Protein AF-A0A5B9D761-F1 (afdb_monomer_lite)

Secondary structure (DSSP, 8-state):
---BGGGSTTTHHHHHHHHHHHH---BHHHHTTS-HHHHHHHH---HHHHHHHHHHHHHTTSTT--HHHHHHHHHTT--SHHHHHT--HHHHHHHHHHHHHHHTS--SSPPPHHHHHHHHHHHHHHHS---SSTT-BGGGSTT--HHHHHHHHHTT--BHHHHHHHGGGSTTHHHHTT--HHHHHHHHHHHHHHTSTT--HHHHHHHHHTT--SHHHHHHS-HHHHHHHHHHHHTT-TT--S---HHHHHHHHHHHHHTT-

Foldseek 3Di:
DAAFLCQAPLCHDVNSVLCCVQQVDGDLVSLVVDDLVVSCVRRVDDSVSSLQSVLLSQLVVQPPDGSVNSVLCVVLVQRHLQSLLPDQLVSSQVSSVVCCVVVPNPPVDGDDSVSSVSSNVRSVLVNPPPQAAWQHFLCPQPQQDPQLSVQVVVVVRGTLVSCVVCVVVDPPSCVRSVGDPVSVLLSVALSQQRHQRPDDSVNSVLCVQLVVRHPVSLLPDDLVSSLVSSVVVLVVDPPPPDRDDSVNSVVSSVSCVVVVD

Sequence (261 aa):
MRTNISQFESVGYEYANKLKKTLKIKNVDDFVKYPIEFIHEKSGIEIKRLEQFSDLFDLFRVPNLSARETELLYNANINSVTELSHRQAIRIYYKLKNIDEETYFIILQLPTFAKIDEWIYFAKMLTKRIKIGLNIPIILFPMVSIRSASELKNFKIFTANDFITKEPNIPKIWRMVDMKRRDYKKLKRMINFVKIPGVDIYFAKIFQEAKIKDVIEFKELEADAILEMVKLIQDQEVSCIEKIDIEFIKEIQKKIMEEEF

Organism: NCBI:txid2594042

Radius of gyration: 21.34 Å; chains: 1; bounding box: 44×40×64 Å

Structure (mmCIF, N/CA/C/O backbone):
data_AF-A0A5B9D761-F1
#
_entry.id   AF-A0A5B9D761-F1
#
loop_
_atom_site.group_PDB
_atom_site.id
_atom_site.type_symbol
_atom_site.label_atom_id
_atom_site.label_alt_id
_atom_site.label_comp_id
_atom_site.label_asym_id
_atom_site.label_entity_id
_atom_site.label_seq_id
_atom_site.pdbx_PDB_ins_code
_atom_site.Cartn_x
_atom_site.Cartn_y
_atom_site.Cartn_z
_atom_site.occupancy
_atom_site.B_iso_or_equiv
_atom_site.auth_seq_id
_atom_site.auth_comp_id
_atom_site.auth_asym_id
_atom_site.auth_atom_id
_atom_site.pdbx_PDB_model_num
ATOM 1 N N . MET A 1 1 ? -7.028 -3.227 0.887 1.00 54.88 1 MET A N 1
ATOM 2 C CA . MET A 1 1 ? -7.159 -4.394 1.782 1.00 54.88 1 MET A CA 1
ATOM 3 C C . MET A 1 1 ? -8.605 -4.590 2.238 1.00 54.88 1 MET A C 1
ATOM 5 O O . MET A 1 1 ? -9.197 -3.704 2.836 1.00 54.88 1 MET A O 1
ATOM 9 N N . ARG A 1 2 ? -9.183 -5.788 2.044 1.00 69.06 2 ARG A N 1
ATOM 10 C CA . ARG A 1 2 ? -10.552 -6.124 2.507 1.00 69.06 2 ARG A CA 1
ATOM 11 C C . ARG A 1 2 ? -10.620 -6.516 3.995 1.00 69.06 2 ARG A C 1
ATOM 13 O O . ARG A 1 2 ? -11.401 -7.389 4.366 1.00 69.06 2 ARG A O 1
ATOM 20 N N . THR A 1 3 ? -9.794 -5.912 4.841 1.00 81.44 3 THR A N 1
ATOM 21 C CA . THR A 1 3 ? -9.769 -6.223 6.275 1.00 81.44 3 THR A CA 1
ATOM 22 C C . THR A 1 3 ? -10.826 -5.402 6.993 1.00 81.44 3 THR A C 1
ATOM 24 O O . THR A 1 3 ? -10.902 -4.189 6.804 1.00 81.44 3 THR A O 1
ATOM 27 N N . ASN A 1 4 ? -11.662 -6.063 7.793 1.00 89.25 4 ASN A N 1
ATOM 28 C CA . ASN A 1 4 ? -12.713 -5.394 8.550 1.00 89.25 4 ASN A CA 1
ATOM 29 C C . ASN A 1 4 ? -12.098 -4.547 9.673 1.00 89.25 4 ASN A C 1
ATOM 31 O O . ASN A 1 4 ? -11.271 -5.047 10.434 1.00 89.25 4 ASN A O 1
ATOM 35 N N . ILE A 1 5 ? -12.538 -3.294 9.799 1.00 91.25 5 ILE A N 1
ATOM 36 C CA . ILE A 1 5 ? -12.065 -2.373 10.843 1.00 91.25 5 ILE A CA 1
ATOM 37 C C . ILE A 1 5 ? -12.361 -2.880 12.262 1.00 91.25 5 ILE A C 1
ATOM 39 O O . ILE A 1 5 ? -11.665 -2.509 13.197 1.00 91.25 5 ILE A O 1
ATOM 43 N N . SER A 1 6 ? -13.335 -3.780 12.435 1.00 91.31 6 SER A N 1
ATOM 44 C CA . SER A 1 6 ? -13.647 -4.389 13.734 1.00 91.31 6 SER A CA 1
ATOM 45 C C . SER A 1 6 ? -12.566 -5.343 14.255 1.00 91.31 6 SER A C 1
ATOM 47 O O . SER A 1 6 ? -12.703 -5.849 15.362 1.00 91.31 6 SER A O 1
ATOM 49 N N . GLN A 1 7 ? -11.543 -5.663 13.453 1.00 90.31 7 GLN A N 1
ATOM 50 C CA . GLN A 1 7 ? -10.406 -6.477 13.896 1.00 90.31 7 GLN A CA 1
ATOM 51 C C . GLN A 1 7 ? -9.403 -5.692 14.751 1.00 90.31 7 GLN A C 1
ATOM 53 O O . GLN A 1 7 ? -8.578 -6.307 15.420 1.00 90.31 7 GLN A O 1
ATOM 58 N N . PHE A 1 8 ? -9.457 -4.360 14.713 1.00 92.19 8 PHE A N 1
ATOM 59 C CA . PHE A 1 8 ? -8.620 -3.489 15.529 1.00 92.19 8 PHE A CA 1
ATOM 60 C C . PHE A 1 8 ? -9.271 -3.324 16.902 1.00 92.19 8 PHE A C 1
ATOM 62 O O . PHE A 1 8 ? -10.430 -2.903 16.994 1.00 92.19 8 PHE A O 1
ATOM 69 N N . GLU A 1 9 ? -8.540 -3.666 17.962 1.00 89.25 9 GLU A N 1
ATOM 70 C CA . GLU A 1 9 ? -9.037 -3.612 19.341 1.00 89.25 9 GLU A CA 1
ATOM 71 C C . GLU A 1 9 ? -9.440 -2.178 19.723 1.00 89.25 9 GLU A C 1
ATOM 73 O O . GLU A 1 9 ? -10.493 -1.979 20.330 1.00 89.25 9 GLU A O 1
ATOM 78 N N . SER A 1 10 ? -8.688 -1.170 19.264 1.00 88.62 10 SER A N 1
ATOM 79 C CA . SER A 1 10 ? -8.993 0.244 19.506 1.00 88.62 10 SER A CA 1
ATOM 80 C C . SER A 1 10 ? -10.268 0.719 18.802 1.00 88.62 10 SER A C 1
ATOM 82 O O . SER A 1 10 ? -10.934 1.643 19.282 1.00 88.62 10 SER A O 1
ATOM 84 N N . VAL A 1 11 ? -10.648 0.105 17.679 1.00 92.31 11 VAL A N 1
ATOM 85 C CA . VAL A 1 11 ? -11.925 0.395 17.009 1.00 92.31 11 VAL A CA 1
ATOM 86 C C . VAL A 1 11 ? -13.058 -0.343 17.721 1.00 92.31 11 VAL A C 1
ATOM 88 O O . VAL A 1 11 ? -14.091 0.245 18.031 1.00 92.31 11 VAL A O 1
ATOM 91 N N . GLY A 1 12 ? -12.882 -1.633 17.999 1.00 89.75 12 GLY A N 1
ATOM 92 C CA . GLY A 1 12 ? -13.903 -2.446 18.648 1.00 89.75 12 GLY A CA 1
ATOM 93 C C . GLY A 1 12 ? -15.231 -2.517 17.877 1.00 89.75 12 GLY A C 1
ATOM 94 O O . GLY A 1 12 ? -15.396 -2.019 16.759 1.00 89.75 12 GLY A O 1
ATOM 95 N N . TYR A 1 13 ? -16.221 -3.176 18.479 1.00 90.50 13 TYR A N 1
ATOM 96 C CA . TYR A 1 13 ? -17.523 -3.403 17.842 1.00 90.50 13 TYR A CA 1
ATOM 97 C C . TYR A 1 13 ? -18.374 -2.128 17.745 1.00 90.50 13 TYR A C 1
ATOM 99 O O . TYR A 1 13 ? -19.078 -1.920 16.753 1.00 90.50 13 TYR A O 1
ATOM 107 N N . GLU A 1 14 ? -18.309 -1.263 18.758 1.00 91.56 14 GLU A N 1
ATOM 108 C CA . GLU A 1 14 ? -19.154 -0.071 18.856 1.00 91.56 14 GLU A CA 1
ATOM 109 C C . GLU A 1 14 ? -18.820 0.965 17.780 1.00 91.56 14 GLU A C 1
ATOM 111 O O . GLU A 1 14 ? -19.703 1.342 17.000 1.00 91.56 14 GLU A O 1
ATOM 116 N N . TYR A 1 15 ? -17.549 1.374 17.666 1.00 94.31 15 TYR A N 1
ATOM 117 C CA . TYR A 1 15 ? -17.145 2.346 16.647 1.00 94.31 15 TYR A CA 1
ATOM 118 C C . TYR A 1 15 ? -17.274 1.768 15.238 1.00 94.31 15 TYR A C 1
ATOM 120 O O . TYR A 1 15 ? -17.780 2.458 14.350 1.00 94.31 15 TYR A O 1
ATOM 128 N N . ALA A 1 16 ? -16.925 0.491 15.034 1.00 93.62 16 ALA A N 1
ATOM 129 C CA . ALA A 1 16 ? -17.106 -0.168 13.741 1.00 93.62 16 ALA A CA 1
ATOM 130 C C . ALA A 1 16 ? -18.576 -0.149 13.290 1.00 93.62 16 ALA A C 1
ATOM 132 O O . ALA A 1 16 ? -18.879 0.163 12.136 1.00 93.62 16 ALA A O 1
ATOM 133 N N . ASN A 1 17 ? -19.516 -0.423 14.199 1.00 94.19 17 ASN A N 1
ATOM 134 C CA . ASN A 1 17 ? -20.941 -0.344 13.889 1.00 94.19 17 ASN A CA 1
ATOM 135 C C . ASN A 1 17 ? -21.421 1.077 13.626 1.00 94.19 17 ASN A C 1
ATOM 137 O O . ASN A 1 17 ? -22.264 1.270 12.748 1.00 94.19 17 ASN A O 1
ATOM 141 N N . LYS A 1 18 ? -20.907 2.061 14.368 1.00 94.81 18 LYS A N 1
ATOM 142 C CA . LYS A 1 18 ? -21.247 3.470 14.160 1.00 94.81 18 LYS A CA 1
ATOM 143 C C . LYS A 1 18 ? -20.839 3.909 12.753 1.00 94.81 18 LYS A C 1
ATOM 145 O O . LYS A 1 18 ? -21.697 4.336 11.985 1.00 94.81 18 LYS A O 1
ATOM 150 N N . LEU A 1 19 ? -19.580 3.671 12.379 1.00 94.81 19 LEU A N 1
ATOM 151 C CA . LEU A 1 19 ? -19.023 3.968 11.053 1.00 94.81 19 LEU A CA 1
ATOM 152 C C . LEU A 1 19 ? -19.764 3.231 9.925 1.00 94.81 19 LEU A C 1
ATOM 154 O O . LEU A 1 19 ? -20.080 3.812 8.882 1.00 94.81 19 LEU A O 1
ATOM 158 N N . LYS A 1 20 ? -20.125 1.962 10.149 1.00 94.44 20 LYS A N 1
ATOM 159 C CA . LYS A 1 20 ? -20.912 1.167 9.199 1.00 94.44 20 LYS A CA 1
ATOM 160 C C . LYS A 1 20 ? -22.331 1.708 9.010 1.00 94.44 20 LYS A C 1
ATOM 162 O O . LYS A 1 20 ? -22.839 1.669 7.892 1.00 94.44 20 LYS A O 1
ATOM 167 N N . LYS A 1 21 ? -22.996 2.175 10.071 1.00 94.06 21 LYS A N 1
ATOM 168 C CA . LYS A 1 21 ? -24.370 2.701 9.992 1.00 94.06 21 LYS A CA 1
ATOM 169 C C . LYS A 1 21 ? -24.424 4.080 9.338 1.00 94.06 21 LYS A C 1
ATOM 171 O O . LYS A 1 21 ? -25.325 4.316 8.542 1.00 94.06 21 LYS A O 1
ATOM 176 N N . THR A 1 22 ? -23.479 4.964 9.651 1.00 92.94 22 THR A N 1
ATOM 177 C CA . THR A 1 22 ? -23.513 6.360 9.186 1.00 92.94 22 THR A CA 1
ATOM 178 C C . THR A 1 22 ? -22.947 6.527 7.780 1.00 92.94 22 THR A C 1
ATOM 180 O O . THR A 1 22 ? -23.543 7.214 6.956 1.00 92.94 22 THR A O 1
ATOM 183 N N . LEU A 1 23 ? -21.822 5.872 7.488 1.00 90.69 23 LEU A N 1
ATOM 184 C CA . LEU A 1 23 ? -21.039 6.091 6.266 1.00 90.69 23 LEU A CA 1
ATOM 185 C C . LEU A 1 23 ? -20.846 4.823 5.431 1.00 90.69 23 LEU A C 1
ATOM 187 O O . LEU A 1 23 ? -20.203 4.861 4.387 1.00 90.69 23 LEU A O 1
ATOM 191 N N . LYS A 1 24 ? -21.398 3.683 5.870 1.00 92.94 24 LYS A N 1
ATOM 192 C CA . LYS A 1 24 ? -21.199 2.362 5.241 1.00 92.94 24 LYS A CA 1
ATOM 193 C C . LYS A 1 24 ? -19.733 1.912 5.192 1.00 92.94 24 LYS A C 1
ATOM 195 O O . LYS A 1 24 ? -19.420 0.982 4.451 1.00 92.94 24 LYS A O 1
ATOM 200 N N . ILE A 1 25 ? -18.872 2.490 6.031 1.00 92.06 25 ILE A N 1
ATOM 201 C CA . ILE A 1 25 ? -17.464 2.106 6.165 1.00 92.06 25 ILE A CA 1
ATOM 202 C C . ILE A 1 25 ? -17.390 0.745 6.866 1.00 92.06 25 ILE A C 1
ATOM 204 O O . ILE A 1 25 ? -17.880 0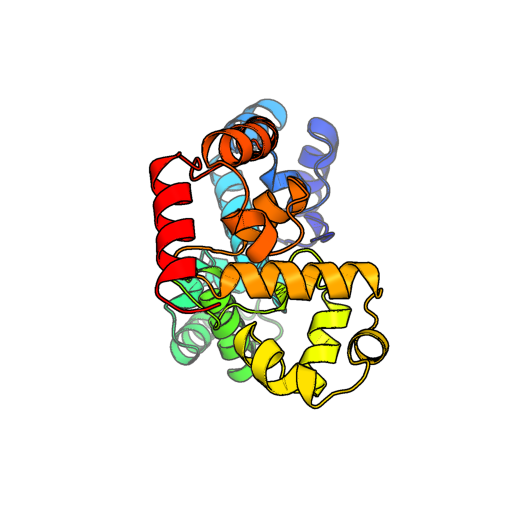.589 7.985 1.00 92.06 25 ILE A O 1
ATOM 208 N N . LYS A 1 26 ? -16.813 -0.261 6.198 1.00 92.12 26 LYS A N 1
ATOM 209 C CA . LYS A 1 26 ? -16.683 -1.631 6.740 1.00 92.12 26 LYS A CA 1
ATOM 210 C C . LYS A 1 26 ? -15.241 -2.111 6.836 1.00 92.12 26 LYS A C 1
ATOM 212 O O . LYS A 1 26 ? -14.951 -3.020 7.607 1.00 92.12 26 LYS A O 1
ATOM 217 N N . ASN A 1 27 ? -14.361 -1.572 6.007 1.00 90.94 27 ASN A N 1
ATOM 218 C CA . ASN A 1 27 ? -12.971 -1.990 5.899 1.00 90.94 27 ASN A CA 1
ATOM 219 C C . ASN A 1 27 ? -12.051 -0.768 5.859 1.00 90.94 27 ASN A C 1
ATOM 221 O O . ASN A 1 27 ? -12.518 0.365 5.749 1.00 90.94 27 ASN A O 1
ATOM 225 N N . VAL A 1 28 ? -10.752 -1.030 5.967 1.00 87.94 28 VAL A N 1
ATOM 226 C CA . VAL A 1 28 ? -9.712 0.004 5.969 1.00 87.94 28 VAL A CA 1
ATOM 227 C C . VAL A 1 28 ? -9.766 0.867 4.699 1.00 87.94 28 VAL A C 1
ATOM 229 O O . VAL A 1 28 ? -9.731 2.089 4.795 1.00 87.94 28 VAL A O 1
ATOM 232 N N . ASP A 1 29 ? -9.952 0.260 3.520 1.00 85.00 29 ASP A N 1
ATOM 233 C CA . ASP A 1 29 ? -10.024 1.002 2.248 1.00 85.00 29 ASP A CA 1
ATOM 234 C C . ASP A 1 29 ? -11.223 1.958 2.190 1.00 85.00 29 ASP A C 1
ATOM 236 O O . ASP A 1 29 ? -11.159 2.992 1.533 1.00 85.00 29 ASP A O 1
ATOM 240 N N . ASP A 1 30 ? -12.337 1.613 2.840 1.00 87.81 30 ASP A N 1
ATOM 241 C CA . ASP A 1 30 ? -13.513 2.478 2.901 1.00 87.81 30 ASP A CA 1
ATOM 242 C C . ASP A 1 30 ? -13.288 3.688 3.808 1.00 87.81 30 ASP A C 1
ATOM 244 O O . ASP A 1 30 ? -13.835 4.752 3.529 1.00 87.81 30 ASP A O 1
ATOM 248 N N . PHE A 1 31 ? -12.498 3.537 4.874 1.00 89.12 31 PHE A N 1
ATOM 249 C CA . PHE A 1 31 ? -12.217 4.624 5.811 1.00 89.12 31 PHE A CA 1
ATOM 250 C C . PHE A 1 31 ? -11.385 5.725 5.148 1.00 89.12 31 PHE A C 1
ATOM 252 O O . PHE A 1 31 ? -11.735 6.896 5.238 1.00 89.12 31 PHE A O 1
ATOM 259 N N . VAL A 1 32 ? -10.346 5.341 4.399 1.00 83.12 32 VAL A N 1
ATOM 260 C CA . VAL A 1 32 ? -9.396 6.271 3.757 1.00 83.12 32 VAL A CA 1
ATOM 261 C C . VAL A 1 32 ? -10.042 7.127 2.652 1.00 83.12 32 VAL A C 1
ATOM 263 O O . VAL A 1 32 ? -9.486 8.141 2.244 1.00 83.12 32 VAL A O 1
ATOM 266 N N . LYS A 1 33 ? -11.238 6.765 2.166 1.00 85.25 33 LYS A N 1
ATOM 267 C CA . LYS A 1 33 ? -11.961 7.531 1.130 1.00 85.25 33 LYS A CA 1
ATOM 268 C C . LYS A 1 33 ? -12.510 8.867 1.622 1.00 85.25 33 LYS A C 1
ATOM 270 O O . LYS A 1 33 ? -12.872 9.699 0.793 1.00 85.25 33 LYS A O 1
ATOM 275 N N . TYR A 1 34 ? -12.648 9.040 2.932 1.00 85.81 34 TYR A N 1
ATOM 276 C CA . TYR A 1 34 ? -13.308 10.198 3.516 1.00 85.81 34 TYR A CA 1
ATOM 277 C C . TYR A 1 34 ? -12.329 10.997 4.383 1.00 85.81 34 TYR A C 1
ATOM 279 O O . TYR A 1 34 ? -11.584 10.392 5.154 1.00 85.81 34 TYR A O 1
ATOM 287 N N . PRO A 1 35 ? -12.355 12.340 4.312 1.00 88.50 35 PRO A N 1
ATOM 288 C CA . PRO A 1 35 ? -11.639 13.187 5.263 1.00 88.50 35 PRO A CA 1
ATOM 289 C C . PRO A 1 35 ? -12.094 12.925 6.704 1.00 88.50 35 PRO A C 1
ATOM 291 O O . PRO A 1 35 ? -13.275 12.648 6.945 1.00 88.50 35 PRO A O 1
ATOM 294 N N . ILE A 1 36 ? -11.178 13.044 7.667 1.00 91.38 36 ILE A N 1
ATOM 295 C CA . ILE A 1 36 ? -11.452 12.778 9.087 1.00 91.38 36 ILE A CA 1
ATOM 296 C C . ILE A 1 36 ? -12.554 13.702 9.617 1.00 91.38 36 ILE A C 1
ATOM 298 O O . ILE A 1 36 ? -13.436 13.252 10.347 1.00 91.38 36 ILE A O 1
ATOM 302 N N . GLU A 1 37 ? -12.562 14.964 9.196 1.00 91.19 37 GLU A N 1
ATOM 303 C CA . GLU A 1 37 ? -13.550 15.973 9.584 1.00 91.19 37 GLU A CA 1
ATOM 304 C C . GLU A 1 37 ? -14.952 15.571 9.117 1.00 91.19 37 GLU A C 1
ATOM 306 O O . GLU A 1 37 ? -15.917 15.635 9.877 1.00 91.19 37 GLU A O 1
ATOM 311 N N . PHE A 1 38 ? -15.061 15.043 7.896 1.00 91.25 38 PHE A N 1
ATOM 312 C CA . PHE A 1 38 ? -16.327 14.541 7.370 1.00 91.25 38 PHE A CA 1
ATOM 313 C C . PHE A 1 38 ? -16.812 13.309 8.144 1.00 91.25 38 PHE A C 1
ATOM 315 O O . PHE A 1 38 ? -18.006 13.166 8.434 1.00 91.25 38 PHE A O 1
ATOM 322 N N . ILE A 1 39 ? -15.892 12.411 8.515 1.00 93.31 39 ILE A N 1
ATOM 323 C CA . ILE A 1 39 ? -16.226 11.257 9.352 1.00 93.31 39 ILE A CA 1
ATOM 324 C C . ILE A 1 39 ? -16.696 11.728 10.731 1.00 93.31 39 ILE A C 1
ATOM 326 O O . ILE A 1 39 ? -17.699 11.212 11.232 1.00 93.31 39 ILE A O 1
ATOM 330 N N . HIS A 1 40 ? -16.029 12.717 11.325 1.00 94.31 40 HIS A N 1
ATOM 331 C CA . HIS A 1 40 ? -16.407 13.322 12.599 1.00 94.31 40 HIS A CA 1
ATOM 332 C C . HIS A 1 40 ? -17.827 13.895 12.544 1.00 94.31 40 HIS A C 1
ATOM 334 O O . HIS A 1 40 ? -18.668 13.491 13.343 1.00 94.31 40 HIS A O 1
ATOM 340 N N . GLU A 1 41 ? -18.138 14.737 11.557 1.00 94.00 41 GLU A N 1
ATOM 341 C CA . GLU A 1 41 ? -19.463 15.352 11.404 1.00 94.00 41 GLU A CA 1
ATOM 342 C C . GLU A 1 41 ? -20.592 14.320 11.274 1.00 94.00 41 GLU A C 1
ATOM 344 O O . GLU A 1 41 ? -21.672 14.484 11.842 1.00 94.00 41 GLU A O 1
ATOM 349 N N . LYS A 1 42 ? -20.362 13.234 10.526 1.00 93.88 42 LYS A N 1
ATOM 350 C CA . LYS A 1 42 ? -21.395 12.216 10.265 1.00 93.88 42 LYS A CA 1
ATOM 351 C C . LYS A 1 42 ? -21.515 11.169 11.359 1.00 93.88 42 LYS A C 1
ATOM 353 O O . LYS A 1 42 ? -22.599 10.626 11.568 1.00 93.88 42 LYS A O 1
ATOM 358 N N . SER A 1 43 ? -20.412 10.821 12.011 1.00 93.38 43 SER A N 1
ATOM 359 C CA . SER A 1 43 ? -20.385 9.769 13.027 1.00 93.38 43 SER A CA 1
ATOM 360 C C . SER A 1 43 ? -20.436 10.306 14.452 1.00 93.38 43 SER A C 1
ATOM 362 O O . SER A 1 43 ? -20.774 9.549 15.357 1.00 93.38 43 SER A O 1
ATOM 364 N N . GLY A 1 44 ? -20.097 11.573 14.688 1.00 93.06 44 GLY A N 1
ATOM 365 C CA . GLY A 1 44 ? -19.916 12.143 16.023 1.00 93.06 44 GLY A CA 1
ATOM 366 C C . GLY A 1 44 ? -18.843 11.415 16.841 1.00 93.06 44 GLY A C 1
ATOM 367 O O . GLY A 1 44 ? -19.002 11.269 18.050 1.00 93.06 44 GLY A O 1
ATOM 368 N N . ILE A 1 45 ? -17.837 10.818 16.193 1.00 95.19 45 ILE A N 1
ATOM 369 C CA . ILE A 1 45 ? -16.659 10.232 16.855 1.00 95.19 45 ILE A CA 1
ATOM 370 C C . ILE A 1 45 ? -15.621 11.338 16.995 1.00 95.19 45 ILE A C 1
ATOM 372 O O . ILE A 1 45 ? -15.377 12.045 16.026 1.00 95.19 45 ILE A O 1
ATOM 376 N N . GLU A 1 46 ? -15.014 11.490 18.169 1.00 96.69 46 GLU A N 1
ATOM 377 C CA . GLU A 1 46 ? -13.996 12.513 18.427 1.00 96.69 46 GLU A CA 1
ATOM 378 C C . GLU A 1 46 ? -12.849 12.466 17.401 1.00 96.69 46 GLU A C 1
ATOM 380 O O . GLU A 1 46 ? -12.358 11.386 17.063 1.00 96.69 46 GLU A O 1
ATOM 385 N N . ILE A 1 47 ? -12.401 13.638 16.936 1.00 94.75 47 ILE A N 1
ATOM 386 C CA . ILE A 1 47 ? -11.346 13.774 15.916 1.00 94.75 47 ILE A CA 1
ATOM 387 C C . ILE A 1 47 ? -10.085 13.012 16.328 1.00 94.75 47 ILE A C 1
ATOM 389 O O . ILE A 1 47 ? -9.598 12.188 15.564 1.00 94.75 47 ILE A O 1
ATOM 393 N N . LYS A 1 48 ? -9.636 13.174 17.577 1.00 94.31 48 LYS A N 1
ATOM 394 C CA . LYS A 1 48 ? -8.454 12.486 18.115 1.00 94.31 48 LYS A CA 1
ATOM 395 C C . LYS A 1 48 ? -8.541 10.960 18.001 1.00 94.31 48 LYS A C 1
ATOM 397 O O . LYS A 1 48 ? -7.546 10.277 17.772 1.00 94.31 48 LYS A O 1
ATOM 402 N N . ARG A 1 49 ? -9.746 10.401 18.152 1.00 95.38 49 ARG A N 1
ATOM 403 C CA . ARG A 1 49 ? -9.975 8.959 18.011 1.00 95.38 49 ARG A CA 1
ATOM 404 C C . ARG A 1 49 ? -9.922 8.525 16.546 1.00 95.38 49 ARG A C 1
ATOM 406 O O . ARG A 1 49 ? -9.434 7.440 16.251 1.00 95.38 49 ARG A O 1
ATOM 413 N N . LEU A 1 50 ? -10.403 9.364 15.634 1.00 95.38 50 LEU A N 1
ATOM 414 C CA . LEU A 1 50 ? -10.318 9.120 14.194 1.00 95.38 50 LEU A CA 1
ATOM 415 C C . LEU A 1 50 ? -8.885 9.260 13.663 1.00 95.38 50 LEU A C 1
ATOM 417 O O . LEU A 1 50 ? -8.495 8.469 12.811 1.00 95.38 50 LEU A O 1
ATOM 421 N N . GLU A 1 51 ? -8.097 10.194 14.196 1.00 94.38 51 GLU A N 1
ATOM 422 C CA . GLU A 1 51 ? -6.656 10.309 13.925 1.00 94.38 51 GLU A CA 1
ATOM 423 C C . GLU A 1 51 ? -5.920 9.038 14.356 1.00 94.38 51 GLU A C 1
ATOM 425 O O . GLU A 1 51 ? -5.210 8.444 13.551 1.00 94.38 51 GLU A O 1
ATOM 430 N N . GLN A 1 52 ? -6.199 8.530 15.564 1.00 94.94 52 GLN A N 1
ATOM 431 C CA . GLN A 1 52 ? -5.678 7.233 16.008 1.00 94.94 52 GLN A CA 1
ATOM 432 C C . GLN A 1 52 ? -6.038 6.101 15.027 1.00 94.94 52 GLN A C 1
ATOM 434 O O . GLN A 1 52 ? -5.201 5.251 14.725 1.00 94.94 52 GLN A O 1
ATOM 439 N N . PHE A 1 53 ? -7.276 6.056 14.521 1.00 95.12 53 PHE A N 1
ATOM 440 C CA . PHE A 1 53 ? -7.665 5.048 13.528 1.00 95.12 53 PHE A CA 1
ATOM 441 C C . PHE A 1 53 ? -6.909 5.227 12.212 1.00 95.12 53 PHE A C 1
ATOM 443 O O . PHE A 1 53 ? -6.484 4.238 11.622 1.00 95.12 53 PHE A O 1
ATOM 450 N N . SER A 1 54 ? -6.709 6.469 11.773 1.00 92.75 54 SER A N 1
ATOM 451 C CA . SER A 1 54 ? -5.927 6.790 10.581 1.00 92.75 54 SER A CA 1
ATOM 452 C C . SER A 1 54 ? -4.482 6.298 10.702 1.00 92.75 54 SER A C 1
ATOM 454 O O . SER A 1 54 ? -3.993 5.645 9.784 1.00 92.75 54 SER A O 1
ATOM 456 N N . ASP A 1 55 ? -3.832 6.529 11.843 1.00 93.44 55 ASP A N 1
ATOM 457 C CA . ASP A 1 55 ? -2.465 6.070 12.125 1.00 93.44 55 ASP A CA 1
ATOM 458 C C . ASP A 1 55 ? -2.359 4.536 12.085 1.00 93.44 55 ASP A C 1
ATOM 460 O O . ASP A 1 55 ? -1.500 3.961 11.406 1.00 93.44 55 ASP A O 1
ATOM 464 N N . LEU A 1 56 ? -3.292 3.844 12.751 1.00 93.94 56 LEU A N 1
ATOM 465 C CA . LEU A 1 56 ? -3.381 2.381 12.714 1.00 93.94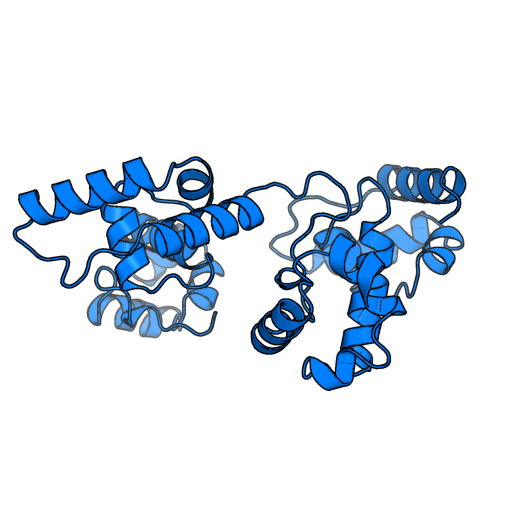 56 LEU A CA 1
ATOM 466 C C . LEU A 1 56 ? -3.586 1.868 11.283 1.00 93.94 56 LEU A C 1
ATOM 468 O O . LEU A 1 56 ? -2.959 0.899 10.857 1.00 93.94 56 LEU A O 1
ATOM 472 N N . PHE A 1 57 ? -4.463 2.507 10.519 1.00 91.75 57 PHE A N 1
ATOM 473 C CA . PHE A 1 57 ? -4.760 2.101 9.151 1.00 91.75 57 PHE A CA 1
ATOM 474 C C . PHE A 1 57 ? -3.618 2.398 8.179 1.00 91.75 57 PHE A C 1
ATOM 476 O O . PHE A 1 57 ? -3.430 1.618 7.242 1.00 91.75 57 PHE A O 1
ATOM 483 N N . ASP A 1 58 ? -2.824 3.447 8.411 1.00 88.62 58 ASP A N 1
ATOM 484 C CA . ASP A 1 58 ? -1.596 3.693 7.655 1.00 88.62 58 ASP A CA 1
ATOM 485 C C . ASP A 1 58 ? -0.586 2.567 7.899 1.00 88.62 58 ASP A C 1
ATOM 487 O O . ASP A 1 58 ? -0.153 1.914 6.949 1.00 88.62 58 ASP A O 1
ATOM 491 N N . LEU A 1 59 ? -0.283 2.246 9.160 1.00 92.06 59 LEU A N 1
ATOM 492 C CA . LEU A 1 59 ? 0.610 1.134 9.515 1.00 92.06 59 LEU A CA 1
ATOM 493 C C . LEU A 1 59 ? 0.157 -0.204 8.927 1.00 92.06 59 LEU A C 1
ATOM 495 O O . LEU A 1 59 ? 0.981 -0.975 8.432 1.00 92.06 59 LEU A O 1
ATOM 499 N N . PHE A 1 60 ? -1.152 -0.466 8.928 1.00 92.00 60 PHE A N 1
ATOM 500 C CA . PHE A 1 60 ? -1.720 -1.715 8.425 1.00 92.00 60 PHE A CA 1
ATOM 501 C C . PHE A 1 60 ? -1.472 -1.939 6.922 1.00 92.00 60 PHE A C 1
ATOM 503 O O . PHE A 1 60 ? -1.614 -3.058 6.433 1.00 92.00 60 PHE A O 1
ATOM 510 N N . ARG A 1 61 ? -1.045 -0.912 6.173 1.00 87.62 61 ARG A N 1
ATOM 511 C CA . ARG A 1 61 ? -0.618 -1.046 4.768 1.00 87.62 61 ARG A CA 1
ATOM 512 C C . ARG A 1 61 ? 0.625 -1.920 4.608 1.00 87.62 61 ARG A C 1
ATOM 514 O O . ARG A 1 61 ? 0.859 -2.440 3.516 1.00 87.62 61 ARG A O 1
ATOM 521 N N . VAL A 1 62 ? 1.433 -2.060 5.658 1.00 89.56 62 VAL A N 1
ATOM 522 C CA . VAL A 1 62 ? 2.631 -2.900 5.650 1.00 89.56 62 VAL A CA 1
ATOM 523 C C . VAL A 1 62 ? 2.214 -4.374 5.520 1.00 89.56 62 VAL A C 1
ATOM 525 O O . VAL A 1 62 ? 1.465 -4.882 6.354 1.00 89.56 62 VAL A O 1
ATOM 528 N N . PRO A 1 63 ? 2.676 -5.100 4.485 1.00 83.81 63 PRO A N 1
ATOM 529 C CA . PRO A 1 63 ? 2.403 -6.523 4.336 1.00 83.81 63 PRO A CA 1
ATOM 530 C C . PRO A 1 63 ? 2.823 -7.329 5.569 1.00 83.81 63 PRO A C 1
ATOM 532 O O . PRO A 1 63 ? 3.837 -7.039 6.201 1.00 83.81 63 PRO A O 1
ATOM 535 N N . ASN A 1 64 ? 2.062 -8.383 5.868 1.00 86.69 64 ASN A N 1
ATOM 536 C CA . ASN A 1 64 ? 2.307 -9.301 6.986 1.00 86.69 64 ASN A CA 1
ATOM 537 C C . ASN A 1 64 ? 2.261 -8.651 8.387 1.00 86.69 64 ASN A C 1
ATOM 539 O O . ASN A 1 64 ? 2.700 -9.276 9.357 1.00 86.69 64 ASN A O 1
ATOM 543 N N . LEU A 1 65 ? 1.688 -7.447 8.513 1.00 90.69 65 LEU A N 1
ATOM 544 C CA . LEU A 1 65 ? 1.183 -6.932 9.786 1.00 90.69 65 LEU A CA 1
ATOM 545 C C . LEU A 1 65 ? -0.235 -7.456 10.035 1.00 90.69 65 LEU A C 1
ATOM 547 O O . LEU A 1 65 ? -1.120 -7.342 9.187 1.00 90.69 65 LEU A O 1
ATOM 551 N N . SER A 1 66 ? -0.474 -7.994 11.226 1.00 90.88 66 SER A N 1
ATOM 552 C CA . SER A 1 66 ? -1.833 -8.194 11.737 1.00 90.88 66 SER A CA 1
ATOM 553 C C . SER A 1 66 ? -2.375 -6.920 12.398 1.00 90.88 66 SER A C 1
ATOM 555 O O . SER A 1 66 ? -1.616 -6.026 12.780 1.00 90.88 66 SER A O 1
ATOM 557 N N . ALA A 1 67 ? -3.698 -6.841 12.585 1.00 90.75 67 ALA A N 1
ATOM 558 C CA . ALA A 1 67 ? -4.324 -5.725 13.303 1.00 90.75 67 ALA A CA 1
ATOM 559 C C . ALA A 1 67 ? -3.750 -5.575 14.724 1.00 90.75 67 ALA A C 1
ATOM 561 O O . ALA A 1 67 ? -3.412 -4.473 15.141 1.00 90.75 67 ALA A O 1
ATOM 562 N N . ARG A 1 68 ? -3.522 -6.695 15.426 1.00 89.56 68 ARG A N 1
ATOM 563 C CA . ARG A 1 68 ? -2.900 -6.694 16.758 1.00 89.56 68 ARG A CA 1
ATOM 564 C C . ARG A 1 68 ? -1.473 -6.153 16.732 1.00 89.56 68 ARG A C 1
ATOM 566 O O . ARG A 1 68 ? -1.110 -5.346 17.572 1.00 89.56 68 ARG A O 1
ATOM 573 N N . GLU A 1 69 ? -0.662 -6.561 15.762 1.00 91.75 69 GLU A N 1
ATOM 574 C CA . GLU A 1 69 ? 0.719 -6.067 15.640 1.00 91.75 69 GLU A CA 1
ATOM 575 C C . GLU A 1 69 ? 0.777 -4.583 15.285 1.00 91.75 69 GLU A C 1
ATOM 577 O O . GLU A 1 69 ? 1.683 -3.879 15.719 1.00 91.75 69 GLU A O 1
ATOM 582 N N . THR A 1 70 ? -0.226 -4.099 14.557 1.00 93.25 70 THR A N 1
ATOM 583 C CA . THR A 1 70 ? -0.391 -2.674 14.266 1.00 93.25 70 THR A CA 1
ATOM 584 C C . THR A 1 70 ? -0.653 -1.877 15.543 1.00 93.25 70 THR A C 1
ATOM 586 O O . THR A 1 70 ? 0.015 -0.877 15.787 1.00 93.25 70 THR A O 1
ATOM 589 N N . GLU A 1 71 ? -1.556 -2.360 16.400 1.00 91.81 71 GLU A N 1
ATOM 590 C CA . GLU A 1 71 ? -1.840 -1.758 17.713 1.00 91.81 71 GLU A CA 1
ATOM 591 C C . GLU A 1 71 ? -0.606 -1.794 18.630 1.00 91.81 71 GLU A C 1
ATOM 593 O O . GLU A 1 71 ? -0.306 -0.817 19.314 1.00 91.81 71 GLU A O 1
ATOM 598 N N . LEU A 1 72 ? 0.169 -2.886 18.604 1.00 91.62 72 LEU A N 1
ATOM 599 C CA . LEU A 1 72 ? 1.430 -2.978 19.348 1.00 91.62 72 LEU A CA 1
ATOM 600 C C . LEU A 1 72 ? 2.444 -1.922 18.896 1.00 91.62 72 LEU A C 1
ATOM 602 O O . LEU A 1 72 ? 3.080 -1.287 19.735 1.00 91.62 72 LEU A O 1
ATOM 606 N N . LEU A 1 73 ? 2.598 -1.721 17.585 1.00 93.31 73 LEU A N 1
ATOM 607 C CA . LEU A 1 73 ? 3.495 -0.699 17.041 1.00 93.31 73 LEU A CA 1
ATOM 608 C C . LEU A 1 73 ? 3.020 0.715 17.385 1.00 93.31 73 LEU A C 1
ATOM 610 O O . LEU A 1 73 ? 3.837 1.533 17.806 1.00 93.31 73 LEU A O 1
ATOM 614 N N . TYR A 1 74 ? 1.714 0.972 17.303 1.00 92.88 74 TYR A N 1
ATOM 615 C CA . TYR A 1 74 ? 1.122 2.243 17.715 1.00 92.88 74 TYR A CA 1
ATOM 616 C C . TYR A 1 74 ? 1.381 2.532 19.203 1.00 92.88 74 TYR A C 1
ATOM 618 O O . TYR A 1 74 ? 1.878 3.599 19.556 1.00 92.88 74 TYR A O 1
ATOM 626 N N . ASN A 1 75 ? 1.172 1.551 20.086 1.00 90.19 75 ASN A N 1
ATOM 627 C CA . ASN A 1 75 ? 1.503 1.679 21.513 1.00 90.19 75 ASN A CA 1
ATOM 628 C C . ASN A 1 75 ? 3.017 1.847 21.742 1.00 90.19 75 ASN A C 1
ATOM 630 O O . ASN A 1 75 ? 3.457 2.568 22.639 1.00 90.19 75 ASN A O 1
ATOM 634 N N . ALA A 1 76 ? 3.842 1.274 20.863 1.00 90.19 76 ALA A N 1
ATOM 635 C CA . ALA A 1 76 ? 5.273 1.546 20.791 1.00 90.19 76 ALA A CA 1
ATOM 636 C C . ALA A 1 76 ? 5.615 2.925 20.200 1.00 90.19 76 ALA A C 1
ATOM 638 O O . ALA A 1 76 ? 6.790 3.185 19.938 1.00 90.19 76 ALA A O 1
ATOM 639 N N . ASN A 1 77 ? 4.654 3.846 20.070 1.00 90.50 77 ASN A N 1
ATOM 640 C CA . ASN A 1 77 ? 4.800 5.165 19.448 1.00 90.50 77 ASN A CA 1
ATOM 641 C C . ASN A 1 77 ? 5.500 5.072 18.085 1.00 90.50 77 ASN A C 1
ATOM 643 O O . ASN A 1 77 ? 6.519 5.722 17.847 1.00 90.50 77 ASN A O 1
ATOM 647 N N . ILE A 1 78 ? 5.039 4.140 17.259 1.00 93.94 78 ILE A N 1
ATOM 648 C CA . ILE A 1 78 ? 5.402 4.020 15.855 1.00 93.94 78 ILE A CA 1
ATOM 649 C C . ILE A 1 78 ? 4.079 4.120 15.117 1.00 93.94 78 ILE A C 1
ATOM 651 O O . ILE A 1 78 ? 3.386 3.117 14.985 1.00 93.94 78 ILE A O 1
ATOM 655 N N . ASN A 1 79 ? 3.721 5.329 14.692 1.00 93.00 79 ASN A N 1
ATOM 656 C CA . ASN A 1 79 ? 2.338 5.663 14.329 1.00 93.00 79 ASN A CA 1
ATOM 657 C C . ASN A 1 79 ? 2.115 5.756 12.816 1.00 93.00 79 ASN A C 1
ATOM 659 O O . ASN A 1 79 ? 1.003 5.977 12.359 1.00 93.00 79 ASN A O 1
ATOM 663 N N . SER A 1 80 ? 3.170 5.597 12.019 1.00 90.12 80 SER A N 1
ATOM 664 C CA . SER A 1 80 ? 3.079 5.643 10.560 1.00 90.12 80 SER A CA 1
ATOM 665 C C . SER A 1 80 ? 4.042 4.667 9.910 1.00 90.12 80 SER A C 1
ATOM 667 O O . SER A 1 80 ? 5.071 4.284 10.486 1.00 90.12 80 SER A O 1
ATOM 669 N N . VAL A 1 81 ? 3.757 4.319 8.656 1.00 89.75 81 VAL A N 1
ATOM 670 C CA . VAL A 1 81 ? 4.687 3.526 7.842 1.00 89.75 81 VAL A CA 1
ATOM 671 C C . VAL A 1 81 ? 6.036 4.245 7.740 1.00 89.75 81 VAL A C 1
ATOM 673 O O . VAL A 1 81 ? 7.094 3.622 7.864 1.00 89.75 81 VAL A O 1
ATOM 676 N N . THR A 1 82 ? 6.014 5.574 7.581 1.00 85.50 82 THR A N 1
ATOM 677 C CA . THR A 1 82 ? 7.215 6.421 7.505 1.00 85.50 82 THR A CA 1
ATOM 678 C C . THR A 1 82 ? 8.068 6.274 8.744 1.00 85.50 82 THR A C 1
ATOM 680 O O . THR A 1 82 ? 9.269 6.025 8.637 1.00 85.50 82 THR A O 1
ATOM 683 N N . GLU A 1 83 ? 7.469 6.356 9.920 1.00 90.00 83 GLU A N 1
ATOM 684 C CA . GLU A 1 83 ? 8.205 6.217 11.163 1.00 90.00 83 GLU A CA 1
ATOM 685 C C . GLU A 1 83 ? 8.811 4.819 11.310 1.00 90.00 83 GLU A C 1
ATOM 687 O O . GLU A 1 83 ? 10.012 4.701 11.566 1.00 90.00 83 GLU A O 1
ATOM 692 N N . LEU A 1 84 ? 8.025 3.769 11.045 1.00 92.69 84 LEU A N 1
ATOM 693 C CA . LEU A 1 84 ? 8.480 2.377 11.081 1.00 92.69 84 LEU A CA 1
ATOM 694 C C . LEU A 1 84 ? 9.688 2.145 10.160 1.00 92.69 84 LEU A C 1
ATOM 696 O O . LEU A 1 84 ? 10.644 1.469 10.543 1.00 92.69 84 LEU A O 1
ATOM 700 N N . SER A 1 85 ? 9.696 2.765 8.979 1.00 88.88 85 SER A N 1
ATOM 701 C CA . SER A 1 85 ? 10.778 2.611 8.003 1.00 88.88 85 SER A CA 1
ATOM 702 C C . SER A 1 85 ? 12.143 3.138 8.469 1.00 88.88 85 SER A C 1
ATOM 704 O O . SER A 1 85 ? 13.176 2.688 7.970 1.00 88.88 85 SER A O 1
ATOM 706 N N . HIS A 1 86 ? 12.178 4.047 9.447 1.00 83.19 86 HIS A N 1
ATOM 707 C CA . HIS A 1 86 ? 13.415 4.615 9.996 1.00 83.19 86 HIS A CA 1
ATOM 708 C C . HIS A 1 86 ? 13.899 3.898 11.267 1.00 83.19 86 HIS A C 1
ATOM 710 O O . HIS A 1 86 ? 14.959 4.230 11.803 1.00 83.19 86 HIS A O 1
ATOM 716 N N . ARG A 1 87 ? 13.138 2.925 11.783 1.00 87.00 87 ARG A N 1
ATOM 717 C CA . ARG A 1 87 ? 13.481 2.211 13.018 1.00 87.00 87 ARG A CA 1
ATOM 718 C C . ARG A 1 87 ? 14.476 1.068 12.769 1.00 87.00 87 ARG A C 1
ATOM 720 O O . ARG A 1 87 ? 14.743 0.653 11.643 1.00 87.00 87 ARG A O 1
ATOM 727 N N . GLN A 1 88 ? 15.036 0.567 13.869 1.00 81.19 88 GLN A N 1
ATOM 728 C CA . GLN A 1 88 ? 15.889 -0.623 13.921 1.00 81.19 88 GLN A CA 1
ATOM 729 C C . GLN A 1 88 ? 15.138 -1.716 14.681 1.00 81.19 88 GLN A C 1
ATOM 731 O O . GLN A 1 88 ? 14.605 -1.427 15.756 1.00 81.19 88 GLN A O 1
ATOM 736 N N . ALA A 1 89 ? 15.132 -2.954 14.175 1.00 82.38 89 ALA A N 1
ATOM 737 C CA . ALA A 1 89 ? 14.349 -4.039 14.769 1.00 82.38 89 ALA A CA 1
ATOM 738 C C . ALA A 1 89 ? 14.675 -4.267 16.247 1.00 82.38 89 ALA A C 1
ATOM 740 O O . ALA A 1 89 ? 13.768 -4.437 17.058 1.00 82.38 89 ALA A O 1
ATOM 741 N N . ILE A 1 90 ? 15.956 -4.152 16.616 1.00 79.06 90 ILE A N 1
ATOM 742 C CA . ILE A 1 90 ? 16.386 -4.303 18.007 1.00 79.06 90 ILE A CA 1
ATOM 743 C C . ILE A 1 90 ? 15.736 -3.290 18.950 1.00 79.06 90 ILE A C 1
ATOM 745 O O . ILE A 1 90 ? 15.300 -3.648 20.040 1.00 79.06 90 ILE A O 1
ATOM 749 N N . ARG A 1 91 ? 15.583 -2.036 18.509 1.00 86.50 91 ARG A N 1
ATOM 750 C CA . ARG A 1 91 ? 14.953 -0.981 19.313 1.00 86.50 91 ARG A CA 1
ATOM 751 C C . ARG A 1 91 ? 13.455 -1.212 19.468 1.00 86.50 91 ARG A C 1
ATOM 753 O O . ARG A 1 91 ? 12.924 -0.974 20.546 1.00 86.50 91 ARG A O 1
ATOM 760 N N . ILE A 1 92 ? 12.789 -1.678 18.411 1.00 89.38 92 ILE A N 1
ATOM 761 C CA . ILE A 1 92 ? 11.360 -2.015 18.463 1.00 89.38 92 ILE A CA 1
ATOM 762 C C . ILE A 1 92 ? 11.140 -3.179 19.426 1.00 89.38 92 ILE A C 1
ATOM 764 O O . ILE A 1 92 ? 10.275 -3.086 20.286 1.00 89.38 92 ILE A O 1
ATOM 768 N N . TYR A 1 93 ? 11.950 -4.234 19.329 1.00 88.62 93 TYR A N 1
ATOM 769 C CA . TYR A 1 93 ? 11.835 -5.402 20.198 1.00 88.62 93 TYR A CA 1
ATOM 770 C C . TYR A 1 93 ? 11.942 -5.029 21.681 1.00 88.62 93 TYR A C 1
ATOM 772 O O . TYR A 1 93 ? 11.057 -5.369 22.462 1.00 88.62 93 TYR A O 1
ATOM 780 N N . TYR A 1 94 ? 12.979 -4.276 22.065 1.00 87.75 94 TYR A N 1
ATOM 781 C CA . TYR A 1 94 ? 13.124 -3.827 23.453 1.00 87.75 94 TYR A CA 1
ATOM 782 C C . TYR A 1 94 ? 11.991 -2.899 23.886 1.00 87.75 94 TYR A C 1
ATOM 784 O O . TYR A 1 94 ? 11.523 -3.005 25.013 1.00 87.75 94 TYR A O 1
ATOM 792 N N . LYS A 1 95 ? 11.496 -2.033 22.995 1.00 89.69 95 LYS A N 1
ATOM 793 C CA . LYS A 1 95 ? 10.360 -1.165 23.314 1.00 89.69 95 LYS A CA 1
ATOM 794 C C . LYS A 1 95 ? 9.075 -1.962 23.549 1.00 89.69 95 LYS A C 1
ATOM 796 O O . LYS A 1 95 ? 8.370 -1.687 24.510 1.00 89.69 95 LYS A O 1
ATOM 801 N N . LEU A 1 96 ? 8.799 -2.966 22.717 1.00 89.44 96 LEU A N 1
ATOM 802 C CA . LEU A 1 96 ? 7.665 -3.873 22.906 1.00 89.44 96 LEU A CA 1
ATOM 803 C C . LEU A 1 96 ? 7.799 -4.675 24.200 1.00 89.44 96 LEU A C 1
ATOM 805 O O . LEU A 1 96 ? 6.815 -4.834 24.910 1.00 89.44 96 LEU A O 1
ATOM 809 N N . LYS A 1 97 ? 9.013 -5.127 24.535 1.00 88.06 97 LYS A N 1
ATOM 810 C CA . LYS A 1 97 ? 9.278 -5.823 25.795 1.00 88.06 97 LYS A CA 1
ATOM 811 C C . LYS A 1 97 ? 9.009 -4.930 27.010 1.00 88.06 97 LYS A C 1
ATOM 813 O O . LYS A 1 97 ? 8.342 -5.371 27.934 1.00 88.06 97 LYS A O 1
ATOM 818 N N . ASN A 1 98 ? 9.468 -3.679 26.988 1.00 87.31 98 ASN A N 1
ATOM 819 C CA . ASN A 1 98 ? 9.205 -2.732 28.074 1.00 87.31 98 ASN A CA 1
ATOM 820 C C . ASN A 1 98 ? 7.702 -2.468 28.236 1.00 87.31 98 ASN A C 1
ATOM 822 O O . ASN A 1 98 ? 7.204 -2.457 29.351 1.00 87.31 98 ASN A O 1
ATOM 826 N N . ILE A 1 99 ? 6.967 -2.312 27.129 1.00 85.69 99 ILE A N 1
ATOM 827 C CA . ILE A 1 99 ? 5.506 -2.145 27.170 1.00 85.69 99 ILE A CA 1
ATOM 828 C C . ILE A 1 99 ? 4.833 -3.382 27.759 1.00 85.69 99 ILE A C 1
ATOM 830 O O . ILE A 1 99 ? 3.900 -3.247 28.542 1.00 85.69 99 ILE A O 1
ATOM 834 N N . ASP A 1 100 ? 5.290 -4.582 27.408 1.00 86.44 100 ASP A N 1
ATOM 835 C CA . ASP A 1 100 ? 4.761 -5.823 27.976 1.00 86.44 100 ASP A CA 1
ATOM 836 C C . ASP A 1 100 ? 4.989 -5.906 29.494 1.00 86.44 100 ASP A C 1
ATOM 838 O O . ASP A 1 100 ? 4.087 -6.286 30.241 1.00 86.44 100 ASP A O 1
ATOM 842 N N . GLU A 1 101 ? 6.168 -5.475 29.954 1.00 84.81 101 GLU A N 1
ATOM 843 C CA . GLU A 1 101 ? 6.521 -5.381 31.375 1.00 84.81 101 GLU A CA 1
ATOM 844 C C . GLU A 1 101 ? 5.684 -4.313 32.109 1.00 84.81 101 GLU A C 1
ATOM 846 O O . GLU A 1 101 ? 5.216 -4.559 33.219 1.00 84.81 101 GLU A O 1
ATOM 851 N N . GLU A 1 102 ? 5.441 -3.154 31.487 1.00 83.12 102 GLU A N 1
ATOM 852 C CA . GLU A 1 102 ? 4.664 -2.040 32.058 1.00 83.12 102 GLU A CA 1
ATOM 853 C C . GLU A 1 102 ? 3.149 -2.297 32.067 1.00 83.12 102 GLU A C 1
ATOM 855 O O . GLU A 1 102 ? 2.445 -1.859 32.976 1.00 83.12 102 GLU A O 1
ATOM 860 N N . THR A 1 103 ? 2.630 -2.994 31.054 1.00 77.31 103 THR A N 1
ATOM 861 C CA . THR A 1 103 ? 1.187 -3.240 30.884 1.00 77.31 103 THR A CA 1
ATOM 862 C C . THR A 1 103 ? 0.726 -4.587 31.439 1.00 77.31 103 THR A C 1
ATOM 864 O O . THR A 1 103 ? -0.455 -4.911 31.332 1.00 77.31 103 THR A O 1
ATOM 867 N N . TYR A 1 104 ? 1.626 -5.338 32.083 1.00 72.31 104 TYR A N 1
ATOM 868 C CA . TYR A 1 104 ? 1.378 -6.657 32.670 1.00 72.31 104 TYR A CA 1
ATOM 869 C C . TYR A 1 104 ? 0.937 -7.724 31.647 1.00 72.31 104 TYR A C 1
ATOM 871 O O . TYR A 1 104 ? -0.146 -8.297 31.757 1.00 72.31 104 TYR A O 1
ATOM 879 N N . PHE A 1 105 ? 1.809 -8.054 30.691 1.00 61.34 105 PHE A N 1
ATOM 880 C CA . PHE A 1 105 ? 1.678 -9.224 29.803 1.00 61.34 105 PHE A CA 1
ATOM 881 C C . PHE A 1 105 ? 0.474 -9.216 28.845 1.00 61.34 105 PHE A C 1
ATOM 883 O O . PHE A 1 105 ? -0.075 -10.265 28.494 1.00 61.34 105 PHE A O 1
ATOM 890 N N . ILE A 1 106 ? 0.051 -8.040 28.370 1.00 66.50 106 ILE A N 1
ATOM 891 C CA . ILE A 1 106 ? -0.980 -7.945 27.319 1.00 66.50 106 ILE A CA 1
ATOM 892 C C . ILE A 1 106 ? -0.457 -8.542 25.996 1.00 66.50 106 ILE A C 1
ATOM 894 O O . ILE A 1 106 ? -1.240 -8.984 25.140 1.00 66.50 106 ILE A O 1
ATOM 898 N N . ILE A 1 107 ? 0.864 -8.619 25.805 1.00 72.56 107 ILE A N 1
ATOM 899 C CA . ILE A 1 107 ? 1.458 -9.209 24.610 1.00 72.56 107 ILE A CA 1
ATOM 900 C C . ILE A 1 107 ? 1.565 -10.730 24.780 1.00 72.56 107 ILE A C 1
ATOM 902 O O . ILE A 1 107 ? 2.574 -11.270 25.211 1.00 72.56 107 ILE A O 1
ATOM 906 N N . LEU A 1 108 ? 0.528 -11.446 24.332 1.00 71.88 108 LEU A N 1
ATOM 907 C CA . LEU A 1 108 ? 0.498 -12.919 24.314 1.00 71.88 108 LEU A CA 1
ATOM 908 C C . LEU A 1 108 ? 1.710 -13.553 23.606 1.00 71.88 108 LEU A C 1
ATOM 910 O O . LEU A 1 108 ? 2.122 -14.657 23.956 1.00 71.88 108 LEU A O 1
ATOM 914 N N . GLN A 1 109 ? 2.258 -12.882 22.588 1.00 79.62 109 GLN A N 1
ATOM 915 C CA . GLN A 1 109 ? 3.437 -13.342 21.861 1.00 79.62 109 GLN A CA 1
ATOM 916 C C . GLN A 1 109 ? 4.203 -12.159 21.261 1.00 79.62 109 GLN A C 1
ATOM 918 O O . GLN A 1 109 ? 3.678 -11.437 20.410 1.00 79.62 109 GLN A O 1
ATOM 923 N N . LEU A 1 110 ? 5.463 -11.984 21.671 1.00 84.50 110 LEU A N 1
ATOM 924 C CA . LEU A 1 110 ? 6.350 -10.991 21.068 1.00 84.50 110 LEU A CA 1
ATOM 925 C C . LEU A 1 110 ? 6.731 -11.398 19.633 1.00 84.50 110 LEU A C 1
ATOM 927 O O . LEU A 1 110 ? 7.026 -12.572 19.373 1.00 84.50 110 LEU A O 1
ATOM 931 N N . PRO A 1 111 ? 6.771 -10.446 18.687 1.00 88.50 111 PRO A N 1
ATOM 932 C CA . PRO A 1 111 ? 7.244 -10.721 17.341 1.00 88.50 111 PRO A CA 1
ATOM 933 C C . PRO A 1 111 ? 8.746 -11.033 17.346 1.00 88.50 111 PRO A C 1
ATOM 935 O O . PRO A 1 111 ? 9.541 -10.398 18.038 1.00 88.50 111 PRO A O 1
ATOM 938 N N . THR A 1 112 ? 9.149 -12.009 16.532 1.00 88.56 112 THR A N 1
ATOM 939 C CA . THR A 1 112 ? 10.572 -12.327 16.323 1.00 88.56 112 THR A CA 1
ATOM 940 C C . THR A 1 112 ? 11.304 -11.177 15.624 1.00 88.56 112 THR A C 1
ATOM 942 O O . THR A 1 112 ? 10.694 -10.452 14.835 1.00 88.56 112 THR A O 1
ATOM 945 N N . PHE A 1 113 ? 12.624 -11.064 15.815 1.00 85.56 113 PHE A N 1
ATOM 946 C CA . PHE A 1 113 ? 13.448 -10.080 15.096 1.00 85.56 113 PHE A CA 1
ATOM 947 C C . PHE A 1 113 ? 13.264 -10.150 13.578 1.00 85.56 113 PHE A C 1
ATOM 949 O O . PHE A 1 113 ? 13.049 -9.118 12.957 1.00 85.56 113 PHE A O 1
ATOM 956 N N . ALA A 1 114 ? 13.243 -11.357 13.000 1.00 82.25 114 ALA A N 1
ATOM 957 C CA . ALA A 1 114 ? 13.042 -11.549 11.563 1.00 82.25 114 ALA A CA 1
ATOM 958 C C . ALA A 1 114 ? 11.710 -10.958 11.071 1.00 82.25 114 ALA A C 1
ATOM 960 O O . ALA A 1 114 ? 11.655 -10.360 10.000 1.00 82.25 114 ALA A O 1
ATOM 961 N N . LYS A 1 115 ? 10.648 -11.086 11.875 1.00 90.06 115 LYS A N 1
ATOM 962 C CA . LYS A 1 115 ? 9.335 -10.515 11.562 1.00 90.06 115 LYS A CA 1
ATOM 963 C C 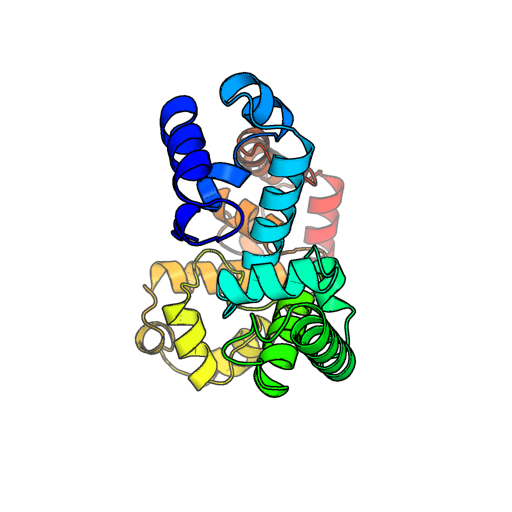. LYS A 1 115 ? 9.353 -8.985 11.638 1.00 90.06 115 LYS A C 1
ATOM 965 O O . LYS A 1 115 ? 8.835 -8.323 10.747 1.00 90.06 115 LYS A O 1
ATOM 970 N N . ILE A 1 116 ? 9.998 -8.421 12.660 1.00 90.94 116 ILE A N 1
ATOM 971 C CA . ILE A 1 116 ? 10.155 -6.965 12.790 1.00 90.94 116 ILE A CA 1
ATOM 972 C C . ILE A 1 116 ? 11.004 -6.402 11.637 1.00 90.94 116 ILE A C 1
ATOM 974 O O . ILE A 1 116 ? 10.661 -5.368 11.065 1.00 90.94 116 ILE A O 1
ATOM 978 N N . ASP A 1 117 ? 12.091 -7.081 11.268 1.00 83.19 117 ASP A N 1
ATOM 979 C CA . ASP A 1 117 ? 12.930 -6.703 10.127 1.00 83.19 117 ASP A CA 1
ATOM 980 C C . ASP A 1 117 ? 12.148 -6.748 8.810 1.00 83.19 117 ASP A C 1
ATOM 982 O O . ASP A 1 117 ? 12.296 -5.851 7.980 1.00 83.19 117 ASP A O 1
ATOM 986 N N . GLU A 1 118 ? 11.272 -7.741 8.629 1.00 88.56 118 GLU A N 1
ATOM 987 C CA . GLU A 1 118 ? 10.365 -7.820 7.481 1.00 88.56 118 GLU A CA 1
ATOM 988 C C . GLU A 1 118 ? 9.408 -6.615 7.432 1.00 88.56 118 GLU A C 1
ATOM 990 O O . GLU A 1 118 ? 9.256 -5.991 6.378 1.00 88.56 118 GLU A O 1
ATOM 995 N N . TRP A 1 119 ? 8.825 -6.218 8.567 1.00 93.94 119 TRP A N 1
ATOM 996 C CA . TRP A 1 119 ? 7.974 -5.026 8.643 1.00 93.94 119 TRP A CA 1
ATOM 997 C C . TRP A 1 119 ? 8.730 -3.752 8.277 1.00 93.94 119 TRP A C 1
ATOM 999 O O . TRP A 1 119 ? 8.247 -2.960 7.471 1.00 93.94 119 TRP A O 1
ATOM 1009 N N . ILE A 1 120 ? 9.936 -3.564 8.824 1.00 87.25 120 ILE A N 1
ATOM 1010 C CA . ILE A 1 120 ? 10.791 -2.410 8.514 1.00 87.25 120 ILE A CA 1
ATOM 1011 C C . ILE A 1 120 ? 11.175 -2.419 7.031 1.00 87.25 120 ILE A C 1
ATOM 1013 O O . ILE A 1 120 ? 11.163 -1.368 6.387 1.00 87.25 120 ILE A O 1
ATOM 1017 N N . TYR A 1 121 ? 11.511 -3.584 6.472 1.00 84.62 121 TYR A N 1
ATOM 1018 C CA . TYR A 1 121 ? 11.832 -3.735 5.056 1.00 84.62 121 TYR A CA 1
ATOM 1019 C C . TYR A 1 121 ? 10.670 -3.265 4.179 1.00 84.62 121 TYR A C 1
ATOM 1021 O O . TYR A 1 121 ? 10.864 -2.417 3.305 1.00 84.62 121 TYR A O 1
ATOM 1029 N N . PHE A 1 122 ? 9.457 -3.749 4.438 1.00 84.81 122 PHE A N 1
ATOM 1030 C CA . PHE A 1 122 ? 8.292 -3.335 3.669 1.00 84.81 122 PHE A CA 1
ATOM 1031 C C . PHE A 1 122 ? 7.899 -1.880 3.914 1.00 84.81 122 PHE A C 1
ATOM 1033 O O . PHE A 1 122 ? 7.557 -1.182 2.963 1.00 84.81 122 PHE A O 1
ATOM 1040 N N . ALA A 1 123 ? 8.009 -1.390 5.147 1.00 86.88 123 ALA A N 1
ATOM 1041 C CA . ALA A 1 123 ? 7.779 0.012 5.453 1.00 86.88 123 ALA A CA 1
ATOM 1042 C C . ALA A 1 123 ? 8.723 0.907 4.640 1.00 86.88 123 ALA A C 1
ATOM 1044 O O . ALA A 1 123 ? 8.267 1.837 3.986 1.00 86.88 123 ALA A O 1
ATOM 1045 N N . LYS A 1 124 ? 10.019 0.568 4.562 1.00 81.12 124 LYS A N 1
ATOM 1046 C CA . LYS A 1 124 ? 10.990 1.257 3.689 1.00 81.12 124 LYS A CA 1
ATOM 1047 C C . LYS A 1 124 ? 10.601 1.203 2.219 1.00 81.12 124 LYS A C 1
ATOM 1049 O O . LYS A 1 124 ? 10.838 2.163 1.494 1.00 81.12 124 LYS A O 1
ATOM 1054 N N . MET A 1 125 ? 10.042 0.089 1.762 1.00 78.12 125 MET A N 1
ATOM 1055 C CA . MET A 1 125 ? 9.565 -0.038 0.385 1.00 78.12 125 MET A CA 1
ATOM 1056 C C . MET A 1 125 ? 8.339 0.837 0.098 1.00 78.12 125 MET A C 1
ATOM 1058 O O . MET A 1 125 ? 8.179 1.284 -1.032 1.00 78.12 125 MET A O 1
ATOM 1062 N N . LEU A 1 126 ? 7.508 1.104 1.108 1.00 73.56 126 LEU A N 1
ATOM 1063 C CA . LEU A 1 126 ? 6.323 1.957 1.010 1.00 73.56 126 LEU A CA 1
ATOM 1064 C C . LEU A 1 126 ? 6.628 3.455 1.198 1.00 73.56 126 LEU A C 1
ATOM 1066 O O . LEU A 1 126 ? 5.886 4.285 0.681 1.00 73.56 126 LEU A O 1
ATOM 1070 N N . THR A 1 127 ? 7.681 3.808 1.946 1.00 70.12 127 THR A N 1
ATOM 1071 C CA . THR A 1 127 ? 7.971 5.198 2.373 1.00 70.12 127 THR A CA 1
ATOM 1072 C C . THR A 1 127 ? 9.088 5.854 1.614 1.00 70.12 127 THR A C 1
ATOM 1074 O O . THR A 1 127 ? 9.182 7.084 1.580 1.00 70.12 127 THR A O 1
ATOM 1077 N N . LYS A 1 128 ? 9.931 5.054 0.959 1.00 55.00 128 LYS A N 1
ATOM 1078 C CA . LYS A 1 128 ? 10.650 5.568 -0.186 1.00 55.00 128 LYS A CA 1
ATOM 1079 C C . LYS A 1 128 ? 9.578 6.170 -1.086 1.00 55.00 128 LYS A C 1
ATOM 1081 O O . LYS A 1 128 ? 8.840 5.441 -1.743 1.00 55.00 128 LYS A O 1
ATOM 1086 N N . ARG A 1 129 ? 9.560 7.510 -1.187 1.00 41.09 129 ARG A N 1
ATOM 1087 C CA . ARG A 1 129 ? 9.335 8.119 -2.498 1.00 41.09 129 ARG A CA 1
ATOM 1088 C C . ARG A 1 129 ? 10.139 7.229 -3.420 1.00 41.09 129 ARG A C 1
ATOM 1090 O O . ARG A 1 129 ? 11.342 7.067 -3.184 1.00 41.09 129 ARG A O 1
ATOM 1097 N N . ILE A 1 130 ? 9.482 6.568 -4.356 1.00 42.62 130 ILE A N 1
ATOM 1098 C CA . ILE A 1 130 ? 10.170 5.890 -5.436 1.00 42.62 130 ILE A CA 1
ATOM 1099 C C . ILE A 1 130 ? 10.862 7.021 -6.196 1.00 42.62 130 ILE A C 1
ATOM 1101 O O . ILE A 1 130 ? 10.358 7.590 -7.152 1.00 42.62 130 ILE A O 1
ATOM 1105 N N . LYS A 1 131 ? 12.005 7.449 -5.668 1.00 38.94 131 LYS A N 1
ATOM 1106 C CA . LYS A 1 131 ? 12.952 8.298 -6.341 1.00 38.94 131 LYS A CA 1
ATOM 1107 C C . LYS A 1 131 ? 13.715 7.329 -7.216 1.00 38.94 131 LYS A C 1
ATOM 1109 O O . LYS A 1 131 ? 14.715 6.761 -6.797 1.00 38.94 131 LYS A O 1
ATOM 1114 N N . ILE A 1 132 ? 13.141 7.173 -8.405 1.00 46.44 132 ILE A N 1
ATOM 1115 C CA . ILE A 1 132 ? 13.816 6.877 -9.660 1.00 46.44 132 ILE A CA 1
ATOM 1116 C C . ILE A 1 132 ? 14.331 5.433 -9.777 1.00 46.44 132 ILE A C 1
ATOM 1118 O O . ILE A 1 132 ? 15.204 4.974 -9.043 1.00 46.44 132 ILE A O 1
ATOM 1122 N N . GLY A 1 133 ? 13.809 4.737 -10.788 1.00 60.69 133 GLY A N 1
ATOM 1123 C CA . GLY A 1 133 ? 14.440 3.564 -11.382 1.00 60.69 133 GLY A CA 1
ATOM 1124 C C . GLY A 1 133 ? 13.904 2.209 -10.926 1.00 60.69 133 GLY A C 1
ATOM 1125 O O . GLY A 1 133 ? 12.866 2.067 -10.288 1.00 60.69 133 GLY A O 1
ATOM 1126 N N . LEU A 1 134 ? 14.640 1.163 -11.289 1.00 66.38 134 LEU A N 1
ATOM 1127 C CA . LEU A 1 134 ? 14.135 -0.209 -11.347 1.00 66.38 134 LEU A CA 1
ATOM 1128 C C . LEU A 1 134 ? 14.013 -0.934 -9.992 1.00 66.38 134 LEU A C 1
ATOM 1130 O O . LEU A 1 134 ? 13.489 -2.042 -9.936 1.00 66.38 134 LEU A O 1
ATOM 1134 N N . ASN A 1 135 ? 14.415 -0.330 -8.871 1.00 77.56 135 ASN A N 1
ATOM 1135 C CA . ASN A 1 135 ? 14.342 -0.962 -7.539 1.00 77.56 135 ASN A CA 1
ATOM 1136 C C . ASN A 1 135 ? 12.937 -0.961 -6.907 1.00 77.56 135 ASN A C 1
ATOM 1138 O O . ASN A 1 135 ? 12.777 -1.202 -5.711 1.00 77.56 135 ASN A O 1
ATOM 1142 N N . ILE A 1 136 ? 11.912 -0.691 -7.706 1.00 81.50 136 ILE A N 1
ATOM 1143 C CA . ILE A 1 136 ? 10.517 -0.639 -7.284 1.00 81.50 136 ILE A CA 1
ATOM 1144 C C . ILE A 1 136 ? 9.997 -2.040 -6.976 1.00 81.50 136 ILE A C 1
ATOM 1146 O O . ILE A 1 136 ? 10.095 -2.900 -7.852 1.00 81.50 136 ILE A O 1
ATOM 1150 N N . PRO A 1 137 ? 9.386 -2.283 -5.803 1.00 86.06 137 PRO A N 1
ATOM 1151 C CA . PRO A 1 137 ? 8.765 -3.562 -5.496 1.00 86.06 137 PRO A CA 1
ATOM 1152 C C . PRO A 1 137 ? 7.686 -3.940 -6.510 1.00 86.06 137 PRO A C 1
ATOM 1154 O O . PRO A 1 137 ? 6.769 -3.166 -6.785 1.00 86.06 137 PRO A O 1
ATOM 1157 N N . ILE A 1 138 ? 7.737 -5.173 -7.012 1.00 88.81 138 ILE A N 1
ATOM 1158 C CA . ILE A 1 138 ? 6.809 -5.632 -8.046 1.00 88.81 138 ILE A CA 1
ATOM 1159 C C . ILE A 1 138 ? 5.360 -5.712 -7.551 1.00 88.81 138 ILE A C 1
ATOM 1161 O O . ILE A 1 138 ? 4.426 -5.601 -8.335 1.00 88.81 138 ILE A O 1
ATOM 1165 N N . ILE A 1 139 ? 5.165 -5.855 -6.240 1.00 87.62 139 ILE A N 1
ATOM 1166 C CA . ILE A 1 139 ? 3.844 -5.896 -5.604 1.00 87.62 139 ILE A CA 1
ATOM 1167 C C . ILE A 1 139 ? 3.099 -4.554 -5.669 1.00 87.62 139 ILE A C 1
ATOM 1169 O O . ILE A 1 139 ? 1.882 -4.532 -5.533 1.00 87.62 139 ILE A O 1
ATOM 1173 N N . LEU A 1 140 ? 3.802 -3.437 -5.893 1.00 85.06 140 LEU A N 1
ATOM 1174 C CA . LEU A 1 140 ? 3.175 -2.115 -6.009 1.00 85.06 140 LEU A CA 1
ATOM 1175 C C . LEU A 1 140 ? 2.508 -1.891 -7.370 1.00 85.06 140 LEU A C 1
ATOM 1177 O O . LEU A 1 140 ? 1.754 -0.938 -7.547 1.00 85.06 140 LEU A O 1
ATOM 1181 N N . PHE A 1 141 ? 2.776 -2.760 -8.343 1.00 89.31 141 PHE A N 1
ATOM 1182 C CA . PHE A 1 141 ? 2.169 -2.665 -9.658 1.00 89.31 141 PHE A CA 1
ATOM 1183 C C . PHE A 1 141 ? 0.701 -3.136 -9.603 1.00 89.31 141 PHE A C 1
ATOM 1185 O O . PHE A 1 141 ? 0.450 -4.257 -9.158 1.00 89.31 141 PHE A O 1
ATOM 1192 N N . PRO A 1 142 ? -0.276 -2.360 -10.117 1.00 87.81 142 PRO A N 1
ATOM 1193 C CA . PRO A 1 142 ? -1.712 -2.620 -9.915 1.00 87.81 142 PRO A CA 1
ATOM 1194 C C . PRO A 1 142 ? -2.213 -4.006 -10.358 1.00 87.81 142 PRO A C 1
ATOM 1196 O O . PRO A 1 142 ? -3.188 -4.528 -9.823 1.00 87.81 142 PRO A O 1
ATOM 1199 N N . MET A 1 143 ? -1.563 -4.609 -11.355 1.00 90.00 143 MET A N 1
ATOM 1200 C CA . MET A 1 143 ? -1.889 -5.937 -11.892 1.00 90.00 143 MET A CA 1
ATOM 1201 C C . MET A 1 143 ? -1.284 -7.102 -11.100 1.00 90.00 143 MET A C 1
ATOM 1203 O O . MET A 1 143 ? -1.600 -8.259 -11.386 1.00 90.00 143 MET A O 1
ATOM 1207 N N . VAL A 1 144 ? -0.397 -6.837 -10.144 1.00 89.81 144 VAL A N 1
ATOM 1208 C CA . VAL A 1 144 ? 0.276 -7.880 -9.372 1.00 89.81 144 VAL A CA 1
ATOM 1209 C C . VAL A 1 144 ? -0.536 -8.158 -8.115 1.00 89.81 144 VAL A C 1
ATOM 1211 O O . VAL A 1 144 ? -0.536 -7.392 -7.157 1.00 89.81 144 VAL A O 1
ATOM 1214 N N . SER A 1 145 ? -1.248 -9.284 -8.117 1.00 89.88 145 SER A N 1
ATOM 1215 C CA . SER A 1 145 ? -1.948 -9.750 -6.921 1.00 89.88 145 SER A CA 1
ATOM 1216 C C . SER A 1 145 ? -0.955 -10.209 -5.847 1.00 89.88 145 SER A C 1
ATOM 1218 O O . SER A 1 145 ? 0.160 -10.620 -6.165 1.00 89.88 145 SER A O 1
ATOM 1220 N N . ILE A 1 146 ? -1.378 -10.227 -4.579 1.00 83.50 146 ILE A N 1
ATOM 1221 C CA . ILE A 1 146 ? -0.570 -10.768 -3.467 1.00 83.50 146 ILE A CA 1
ATOM 1222 C C . ILE A 1 146 ? -0.125 -12.204 -3.767 1.00 83.50 146 ILE A C 1
ATOM 1224 O O . ILE A 1 146 ? 1.027 -12.560 -3.533 1.00 83.50 146 ILE A O 1
ATOM 1228 N N . ARG A 1 147 ? -1.021 -13.016 -4.344 1.00 86.94 147 ARG A N 1
ATOM 1229 C CA . ARG A 1 147 ? -0.709 -14.387 -4.751 1.00 86.94 147 ARG A CA 1
ATOM 1230 C C . ARG A 1 147 ? 0.399 -14.405 -5.801 1.00 86.94 147 ARG A C 1
ATOM 1232 O O . ARG A 1 147 ? 1.401 -15.082 -5.613 1.00 86.94 147 ARG A O 1
ATOM 1239 N N . SER A 1 148 ? 0.265 -13.600 -6.852 1.00 89.25 148 SER A N 1
ATOM 1240 C CA . SER A 1 148 ? 1.278 -13.486 -7.905 1.00 89.25 148 SER A CA 1
ATOM 1241 C C . SER A 1 148 ? 2.617 -12.970 -7.375 1.00 89.25 148 SER A C 1
ATOM 1243 O O . SER A 1 148 ? 3.660 -13.469 -7.781 1.00 89.25 148 SER A O 1
ATOM 1245 N N . ALA A 1 149 ? 2.609 -12.011 -6.445 1.00 88.81 149 ALA A N 1
ATOM 1246 C CA . ALA A 1 149 ? 3.817 -11.526 -5.782 1.00 88.81 149 ALA A CA 1
ATOM 1247 C C . ALA A 1 149 ? 4.490 -12.624 -4.939 1.00 88.81 149 ALA A C 1
ATOM 1249 O O . ALA A 1 149 ? 5.712 -12.767 -4.977 1.00 88.81 149 ALA A O 1
ATOM 1250 N N . SER A 1 150 ? 3.702 -13.433 -4.224 1.00 87.19 150 SER A N 1
ATOM 1251 C CA . SER A 1 150 ? 4.208 -14.586 -3.472 1.00 87.19 150 SER A CA 1
ATOM 1252 C C . SER A 1 150 ? 4.841 -15.632 -4.388 1.00 87.19 150 SER A C 1
ATOM 1254 O O . SER A 1 150 ? 5.892 -16.172 -4.062 1.00 87.19 150 SER A O 1
ATOM 1256 N N . GLU A 1 151 ? 4.249 -15.897 -5.552 1.00 91.81 151 GLU A N 1
ATOM 1257 C CA . GLU A 1 151 ? 4.846 -16.816 -6.527 1.00 91.81 151 GLU A CA 1
ATOM 1258 C C . GLU A 1 151 ? 6.121 -16.235 -7.156 1.00 91.81 151 GLU A C 1
ATOM 1260 O O . GLU A 1 151 ? 7.119 -16.936 -7.302 1.00 91.81 151 GLU A O 1
ATOM 1265 N N . LEU A 1 152 ? 6.147 -14.935 -7.471 1.00 91.12 152 LEU A N 1
ATOM 1266 C CA . LEU A 1 152 ? 7.344 -14.248 -7.978 1.00 91.12 152 LEU A CA 1
ATOM 1267 C C . LEU A 1 152 ? 8.523 -14.317 -6.991 1.00 91.12 152 LEU A C 1
ATOM 1269 O O . LEU A 1 152 ? 9.675 -14.437 -7.418 1.00 91.12 152 LEU A O 1
ATOM 1273 N N . LYS A 1 153 ? 8.251 -14.333 -5.680 1.00 89.12 153 LYS A N 1
ATOM 1274 C CA . LYS A 1 153 ? 9.269 -14.532 -4.635 1.00 89.12 153 LYS A CA 1
ATOM 1275 C C . LYS A 1 153 ? 9.995 -15.875 -4.768 1.00 89.12 153 LYS A C 1
ATOM 1277 O O . LYS A 1 153 ? 11.203 -15.912 -4.532 1.00 89.12 153 LYS A O 1
ATOM 1282 N N . ASN A 1 154 ? 9.324 -16.939 -5.220 1.00 90.50 154 ASN A N 1
ATOM 1283 C CA . ASN A 1 154 ? 9.961 -18.243 -5.466 1.00 90.50 154 ASN A CA 1
ATOM 1284 C C . ASN A 1 154 ? 11.037 -18.159 -6.565 1.00 90.50 154 ASN A C 1
ATOM 1286 O O . ASN A 1 154 ? 12.038 -18.870 -6.520 1.00 90.50 154 ASN A O 1
ATOM 1290 N N . PHE A 1 155 ? 10.887 -17.217 -7.499 1.00 90.94 155 PHE A N 1
ATOM 1291 C CA . PHE A 1 155 ? 11.869 -16.904 -8.544 1.00 90.94 155 PHE A CA 1
ATOM 1292 C C . PHE A 1 155 ? 12.858 -15.805 -8.133 1.00 90.94 155 PHE A C 1
ATOM 1294 O O . PHE A 1 155 ? 13.623 -15.307 -8.959 1.00 90.94 155 PHE A O 1
ATOM 1301 N N . LYS A 1 156 ? 12.849 -15.405 -6.855 1.00 90.81 156 LYS A N 1
ATOM 1302 C CA . LYS A 1 156 ? 13.616 -14.274 -6.321 1.00 90.81 156 LYS A CA 1
ATOM 1303 C C . LYS A 1 156 ? 13.329 -12.967 -7.070 1.00 90.81 156 LYS A C 1
ATOM 1305 O O . LYS A 1 156 ? 14.243 -12.167 -7.258 1.00 90.81 156 LYS A O 1
ATOM 1310 N N . ILE A 1 157 ? 12.099 -12.757 -7.539 1.00 91.75 157 ILE A N 1
ATOM 1311 C CA . ILE A 1 157 ? 11.687 -11.518 -8.204 1.00 91.75 157 ILE A CA 1
ATOM 1312 C C . ILE A 1 157 ? 10.939 -10.650 -7.198 1.00 91.75 157 ILE A C 1
ATOM 1314 O O . ILE A 1 157 ? 9.778 -10.909 -6.888 1.00 91.75 157 ILE A O 1
ATOM 1318 N N . PHE A 1 158 ? 11.617 -9.621 -6.692 1.00 84.50 158 PHE A N 1
ATOM 1319 C CA . PHE A 1 158 ? 11.056 -8.699 -5.704 1.00 84.50 158 PHE A CA 1
ATOM 1320 C C . PHE A 1 158 ? 10.809 -7.319 -6.294 1.00 84.50 158 PHE A C 1
ATOM 1322 O O . PHE A 1 158 ? 9.856 -6.653 -5.898 1.00 84.50 158 PHE A O 1
ATOM 1329 N N . THR A 1 159 ? 11.642 -6.906 -7.249 1.00 89.88 159 THR A N 1
ATOM 1330 C CA . THR A 1 159 ? 11.629 -5.567 -7.843 1.00 89.88 159 THR A CA 1
ATOM 1331 C C . THR A 1 159 ? 11.396 -5.581 -9.357 1.00 89.88 159 THR A C 1
ATOM 1333 O O . THR A 1 159 ? 11.492 -6.625 -10.006 1.00 89.88 159 THR A O 1
ATOM 1336 N N . ALA A 1 160 ? 11.118 -4.416 -9.947 1.00 89.19 160 ALA A N 1
ATOM 1337 C CA . ALA A 1 160 ? 11.060 -4.242 -11.397 1.00 89.19 160 ALA A CA 1
ATOM 1338 C C . ALA A 1 160 ? 12.400 -4.610 -12.068 1.00 89.19 160 ALA A C 1
ATOM 1340 O O . ALA A 1 160 ? 12.398 -5.221 -13.134 1.00 89.19 160 ALA A O 1
ATOM 1341 N N . ASN A 1 161 ? 13.534 -4.334 -11.416 1.00 87.12 161 ASN A N 1
ATOM 1342 C CA . ASN A 1 161 ? 14.868 -4.708 -11.880 1.00 87.12 161 ASN A CA 1
ATOM 1343 C C . ASN A 1 161 ? 15.050 -6.226 -11.897 1.00 87.12 161 ASN A C 1
ATOM 1345 O O . ASN A 1 161 ? 15.493 -6.799 -12.892 1.00 87.12 161 ASN A O 1
ATOM 1349 N N . ASP A 1 162 ? 14.661 -6.896 -10.807 1.00 89.31 162 ASP A N 1
ATOM 1350 C CA . ASP A 1 162 ? 14.687 -8.358 -10.752 1.00 89.31 162 ASP A CA 1
ATOM 1351 C C . ASP A 1 162 ? 13.841 -8.963 -11.867 1.00 89.31 162 ASP A C 1
ATOM 1353 O O . ASP A 1 162 ? 14.230 -9.950 -12.485 1.00 89.31 162 ASP A O 1
ATOM 1357 N N . PHE A 1 163 ? 12.679 -8.368 -12.130 1.00 92.62 163 PHE A N 1
ATOM 1358 C CA . PHE A 1 163 ? 11.793 -8.835 -13.178 1.00 92.62 163 PHE A CA 1
ATOM 1359 C C . PHE A 1 163 ? 12.437 -8.679 -14.556 1.00 92.62 163 PHE A C 1
ATOM 1361 O O . PHE A 1 163 ? 12.478 -9.648 -15.301 1.00 92.62 163 PHE A O 1
ATOM 1368 N N . ILE A 1 164 ? 12.998 -7.512 -14.883 1.00 88.81 164 ILE A N 1
ATOM 1369 C CA . ILE A 1 164 ? 13.674 -7.280 -16.172 1.00 88.81 164 ILE A CA 1
ATOM 1370 C C . ILE A 1 164 ? 14.845 -8.245 -16.373 1.00 88.81 164 ILE A C 1
ATOM 1372 O O . ILE A 1 164 ? 15.022 -8.777 -17.464 1.00 88.81 164 ILE A O 1
ATOM 1376 N N . THR A 1 165 ? 15.635 -8.477 -15.327 1.00 88.31 165 THR A N 1
ATOM 1377 C CA . THR A 1 165 ? 16.841 -9.314 -15.406 1.00 88.31 165 THR A CA 1
ATOM 1378 C C . THR A 1 165 ? 16.525 -10.809 -15.472 1.00 88.31 165 THR A C 1
ATOM 1380 O O . THR A 1 165 ? 17.230 -11.558 -16.147 1.00 88.31 165 THR A O 1
ATOM 1383 N N . LYS A 1 166 ? 15.468 -11.270 -14.790 1.00 91.81 166 LYS A N 1
ATOM 1384 C CA . LYS A 1 166 ? 15.161 -12.705 -14.646 1.00 91.81 166 LYS A CA 1
ATOM 1385 C C . LYS A 1 166 ? 14.067 -13.195 -15.589 1.00 91.81 166 LYS A C 1
ATOM 1387 O O . LYS A 1 166 ? 14.116 -14.353 -15.993 1.00 91.81 166 LYS A O 1
ATOM 1392 N N . GLU A 1 167 ? 13.108 -12.350 -15.972 1.00 91.62 167 GLU A N 1
ATOM 1393 C CA . GLU A 1 167 ? 11.994 -12.734 -16.855 1.00 91.62 167 GLU A CA 1
ATOM 1394 C C . GLU A 1 167 ? 12.430 -13.361 -18.186 1.00 91.62 167 GLU A C 1
ATOM 1396 O O . GLU A 1 167 ? 11.844 -14.388 -18.541 1.00 91.62 167 GLU A O 1
ATOM 1401 N N . PRO A 1 168 ? 13.456 -12.851 -18.900 1.00 91.75 168 PRO A N 1
ATOM 1402 C CA . PRO A 1 168 ? 13.893 -13.447 -20.166 1.00 91.75 168 PRO A CA 1
ATOM 1403 C C . PRO A 1 168 ? 14.344 -14.906 -20.026 1.00 91.75 168 PRO A C 1
ATOM 1405 O O . PRO A 1 168 ? 14.193 -15.695 -20.956 1.00 91.75 168 PRO A O 1
ATOM 1408 N N . ASN A 1 169 ? 14.842 -15.277 -18.844 1.00 93.00 169 ASN A N 1
ATOM 1409 C CA . ASN A 1 169 ? 15.344 -16.614 -18.536 1.00 93.00 169 ASN A CA 1
ATOM 1410 C C . ASN A 1 169 ? 14.255 -17.565 -18.011 1.00 93.00 169 ASN A C 1
ATOM 1412 O O . ASN A 1 169 ? 14.536 -18.738 -17.773 1.00 93.00 169 ASN A O 1
ATOM 1416 N N . ILE A 1 170 ? 13.017 -17.088 -17.817 1.00 91.38 170 ILE A N 1
ATOM 1417 C CA . ILE A 1 170 ? 11.907 -17.876 -17.262 1.00 91.38 170 ILE A CA 1
ATOM 1418 C C . ILE A 1 170 ? 10.739 -17.881 -18.263 1.00 91.38 170 ILE A C 1
ATOM 1420 O O . ILE A 1 170 ? 9.821 -17.051 -18.193 1.00 91.38 170 ILE A O 1
ATOM 1424 N N . PRO A 1 171 ? 10.727 -18.834 -19.214 1.00 88.62 171 PRO A N 1
ATOM 1425 C CA . PRO A 1 171 ? 9.695 -18.898 -20.236 1.00 88.62 171 PRO A CA 1
ATOM 1426 C C . PRO A 1 171 ? 8.300 -19.041 -19.624 1.00 88.62 171 PRO A C 1
ATOM 1428 O O . PRO A 1 171 ? 8.035 -19.936 -18.826 1.00 88.62 171 PRO A O 1
ATOM 1431 N N . LYS A 1 172 ? 7.363 -18.195 -20.065 1.00 89.56 172 LYS A N 1
ATOM 1432 C CA . LYS A 1 172 ? 5.948 -18.241 -19.648 1.00 89.56 172 LYS A CA 1
ATOM 1433 C C . LYS A 1 172 ? 5.743 -18.092 -18.128 1.00 89.56 172 LYS A C 1
ATOM 1435 O O . 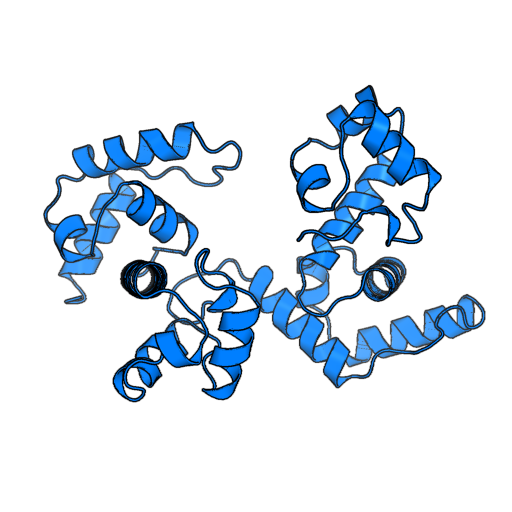LYS A 1 172 ? 4.742 -18.598 -17.620 1.00 89.56 172 LYS A O 1
ATOM 1440 N N . ILE A 1 173 ? 6.605 -17.335 -17.438 1.00 92.69 173 ILE A N 1
ATOM 1441 C CA . ILE A 1 173 ? 6.503 -17.063 -15.990 1.00 92.69 173 ILE A CA 1
ATOM 1442 C C . ILE A 1 173 ? 5.089 -16.663 -15.537 1.00 92.69 173 ILE A C 1
ATOM 1444 O O . ILE A 1 173 ? 4.633 -17.109 -14.492 1.00 92.69 173 ILE A O 1
ATOM 1448 N N . TRP A 1 174 ? 4.333 -15.925 -16.360 1.00 92.69 174 TRP A N 1
ATOM 1449 C CA . TRP A 1 174 ? 2.939 -15.545 -16.085 1.00 92.69 174 TRP A CA 1
ATOM 1450 C C . TRP A 1 174 ? 2.009 -16.721 -15.751 1.00 92.69 174 TRP A C 1
ATOM 1452 O O . TRP A 1 174 ? 1.097 -16.557 -14.949 1.00 92.69 174 TRP A O 1
ATOM 1462 N N . ARG A 1 175 ? 2.240 -17.911 -16.327 1.00 92.38 175 ARG A N 1
ATOM 1463 C CA . ARG A 1 175 ? 1.477 -19.128 -15.990 1.00 92.38 175 ARG A CA 1
ATOM 1464 C C . ARG A 1 175 ? 1.837 -19.671 -14.612 1.00 92.38 175 ARG A C 1
ATOM 1466 O O . ARG A 1 175 ? 0.981 -20.242 -13.954 1.00 92.38 175 ARG A O 1
ATOM 1473 N N . MET A 1 176 ? 3.095 -19.512 -14.217 1.00 92.31 176 MET A N 1
ATOM 1474 C CA . MET A 1 176 ? 3.633 -20.016 -12.954 1.00 92.31 176 MET A CA 1
ATOM 1475 C C . MET A 1 176 ? 3.221 -19.120 -11.784 1.00 92.31 176 MET A C 1
ATOM 1477 O O . MET A 1 176 ? 3.024 -19.611 -10.685 1.00 92.31 176 MET A O 1
ATOM 1481 N N . VAL A 1 177 ? 3.029 -17.820 -12.034 1.00 91.31 177 VAL A N 1
ATOM 1482 C CA . VAL A 1 177 ? 2.671 -16.826 -11.007 1.00 91.31 177 VAL A CA 1
ATOM 1483 C C . VAL A 1 177 ? 1.173 -16.494 -10.961 1.00 91.31 177 VAL A C 1
ATOM 1485 O O . VAL A 1 177 ? 0.779 -15.426 -10.488 1.00 91.31 177 VAL A O 1
ATOM 1488 N N . ASP A 1 178 ? 0.335 -17.390 -11.491 1.00 89.31 178 ASP A N 1
ATOM 1489 C CA . ASP A 1 178 ? -1.131 -17.258 -11.544 1.00 89.31 178 ASP A CA 1
ATOM 1490 C C . ASP A 1 178 ? -1.603 -15.892 -12.087 1.00 89.31 178 ASP A C 1
ATOM 1492 O O . ASP A 1 178 ? -2.496 -15.237 -11.550 1.00 89.31 178 ASP A O 1
ATOM 1496 N N . MET A 1 179 ? -0.951 -15.406 -13.148 1.00 93.44 179 MET A N 1
ATOM 1497 C CA . MET A 1 179 ? -1.223 -14.096 -13.734 1.00 93.44 179 MET A CA 1
ATOM 1498 C C . MET A 1 179 ? -1.795 -14.243 -15.140 1.00 93.44 179 MET A C 1
ATOM 1500 O O . MET A 1 179 ? -1.235 -14.915 -16.007 1.00 93.44 179 MET A O 1
ATOM 1504 N N . LYS A 1 180 ? -2.908 -13.559 -15.427 1.00 93.94 180 LYS A N 1
ATOM 1505 C CA . LYS A 1 180 ? -3.492 -13.571 -16.775 1.00 93.94 180 LYS A CA 1
ATOM 1506 C C . LYS A 1 180 ? -2.520 -12.942 -17.775 1.00 93.94 180 LYS A C 1
ATOM 1508 O O . LYS A 1 180 ? -1.931 -11.896 -17.516 1.00 93.94 180 LYS A O 1
ATOM 1513 N N . ARG A 1 181 ? -2.440 -13.497 -18.991 1.00 92.50 181 ARG A N 1
ATOM 1514 C CA . ARG A 1 181 ? -1.547 -12.998 -20.061 1.00 92.50 181 ARG A CA 1
ATOM 1515 C C . ARG A 1 181 ? -1.746 -11.509 -20.384 1.00 92.50 181 ARG A C 1
ATOM 1517 O O . ARG A 1 181 ? -0.793 -10.825 -20.741 1.00 92.50 181 ARG A O 1
ATOM 1524 N N . ARG A 1 182 ? -2.981 -11.011 -20.272 1.00 91.12 182 ARG A N 1
ATOM 1525 C CA . ARG A 1 182 ? -3.327 -9.586 -20.428 1.00 91.12 182 ARG A CA 1
ATOM 1526 C C . ARG A 1 182 ? -2.664 -8.707 -19.368 1.00 91.12 182 ARG A C 1
ATOM 1528 O O . ARG A 1 182 ? -2.063 -7.696 -19.712 1.00 91.12 182 ARG A O 1
ATOM 1535 N N . ASP A 1 183 ? -2.730 -9.131 -18.117 1.00 91.94 183 ASP A N 1
ATOM 1536 C CA . ASP A 1 183 ? -2.230 -8.384 -16.966 1.00 91.94 183 ASP A CA 1
ATOM 1537 C C . ASP A 1 183 ? -0.698 -8.458 -16.924 1.00 91.94 183 ASP A C 1
ATOM 1539 O O . ASP A 1 183 ? -0.029 -7.461 -16.687 1.00 91.94 183 ASP A O 1
ATOM 1543 N N . TYR A 1 184 ? -0.131 -9.588 -17.349 1.00 93.12 184 TYR A N 1
ATOM 1544 C CA . TYR A 1 184 ? 1.301 -9.724 -17.598 1.00 93.12 184 TYR A CA 1
ATOM 1545 C C . TYR A 1 184 ? 1.829 -8.768 -18.676 1.00 93.12 184 TYR A C 1
ATOM 1547 O O . TYR A 1 184 ? 2.851 -8.113 -18.489 1.00 93.12 184 TYR A O 1
ATOM 1555 N N . LYS A 1 185 ? 1.127 -8.640 -19.812 1.00 91.31 185 LYS A N 1
ATOM 1556 C CA . LYS A 1 185 ? 1.493 -7.657 -20.845 1.00 91.31 185 LYS A CA 1
ATOM 1557 C C . LYS A 1 185 ? 1.433 -6.230 -20.296 1.00 91.31 185 LYS A C 1
ATOM 1559 O O . LYS A 1 185 ? 2.322 -5.440 -20.591 1.00 91.31 185 LYS A O 1
ATOM 1564 N N . LYS A 1 186 ? 0.415 -5.912 -19.489 1.00 91.12 186 LYS A N 1
ATOM 1565 C CA . LYS A 1 186 ? 0.300 -4.616 -18.805 1.00 91.12 186 LYS A CA 1
ATOM 1566 C C . LYS A 1 186 ? 1.462 -4.359 -17.846 1.00 91.12 186 LYS A C 1
ATOM 1568 O O . LYS A 1 186 ? 2.010 -3.261 -17.870 1.00 91.12 186 LYS A O 1
ATOM 1573 N N . LEU A 1 187 ? 1.875 -5.373 -17.083 1.00 92.06 187 LEU A N 1
ATOM 1574 C CA . LEU A 1 187 ? 3.049 -5.317 -16.212 1.00 92.06 187 LEU A CA 1
ATOM 1575 C C . LEU A 1 187 ? 4.316 -4.981 -16.994 1.00 92.06 187 LEU A C 1
ATOM 1577 O O . LEU A 1 187 ? 4.989 -4.014 -16.654 1.00 92.06 187 LEU A O 1
ATOM 1581 N N . LYS A 1 188 ? 4.595 -5.706 -18.085 1.00 91.44 188 LYS A N 1
ATOM 1582 C CA . LYS A 1 188 ? 5.767 -5.431 -18.934 1.00 91.44 188 LYS A CA 1
ATOM 1583 C C . LYS A 1 188 ? 5.771 -4.000 -19.473 1.00 91.44 188 LYS A C 1
ATOM 1585 O O . LYS A 1 188 ? 6.813 -3.357 -19.471 1.00 91.44 188 LYS A O 1
ATOM 1590 N N . ARG A 1 189 ? 4.611 -3.494 -19.899 1.00 90.44 189 ARG A N 1
ATOM 1591 C CA . ARG A 1 189 ? 4.472 -2.119 -20.404 1.00 90.44 189 ARG A CA 1
ATOM 1592 C C . ARG A 1 189 ? 4.777 -1.080 -19.333 1.00 90.44 189 ARG A C 1
ATOM 1594 O O . ARG A 1 189 ? 5.596 -0.205 -19.572 1.00 90.44 189 ARG A O 1
ATOM 1601 N N . MET A 1 190 ? 4.177 -1.206 -18.147 1.00 90.44 190 MET A N 1
ATOM 1602 C CA . MET A 1 190 ? 4.450 -0.271 -17.049 1.00 90.44 190 MET A CA 1
ATOM 1603 C C . MET A 1 190 ? 5.912 -0.326 -16.610 1.00 90.44 190 MET A C 1
ATOM 1605 O O . MET A 1 190 ? 6.518 0.716 -16.406 1.00 90.44 190 MET A O 1
ATOM 1609 N N . ILE A 1 191 ? 6.501 -1.522 -16.520 1.00 90.50 191 ILE A N 1
ATOM 1610 C CA . ILE A 1 191 ? 7.923 -1.677 -16.192 1.00 90.50 191 ILE A CA 1
ATOM 1611 C C . ILE A 1 191 ? 8.813 -0.996 -17.240 1.00 90.50 191 ILE A C 1
ATOM 1613 O O . ILE A 1 191 ? 9.816 -0.397 -16.869 1.00 90.50 191 ILE A O 1
ATOM 1617 N N . ASN A 1 192 ? 8.455 -1.046 -18.528 1.00 89.00 192 ASN A N 1
ATOM 1618 C CA . ASN A 1 192 ? 9.199 -0.336 -19.568 1.00 89.00 192 ASN A CA 1
ATOM 1619 C C . ASN A 1 192 ? 9.122 1.187 -19.414 1.00 89.00 192 ASN A C 1
ATOM 1621 O O . ASN A 1 192 ? 10.139 1.841 -19.585 1.00 89.00 192 ASN A O 1
ATOM 1625 N N . PHE A 1 193 ? 7.969 1.746 -19.039 1.00 88.00 193 PHE A N 1
ATOM 1626 C CA . PHE A 1 193 ? 7.866 3.178 -18.735 1.00 88.00 193 PHE A CA 1
ATOM 1627 C C . PHE A 1 193 ? 8.700 3.566 -17.514 1.00 88.00 193 PHE A C 1
ATOM 1629 O O . PHE A 1 193 ? 9.438 4.539 -17.550 1.00 88.00 193 PHE A O 1
ATOM 1636 N N . VAL A 1 194 ? 8.648 2.752 -16.464 1.00 86.69 194 VAL A N 1
ATOM 1637 C CA . VAL A 1 194 ? 9.398 2.943 -15.214 1.00 86.69 194 VAL A CA 1
ATOM 1638 C C . VAL A 1 194 ? 10.925 2.856 -15.394 1.00 86.69 194 VAL A C 1
ATOM 1640 O O . VAL A 1 194 ? 11.675 3.305 -14.527 1.00 86.69 194 VAL A O 1
ATOM 1643 N N . LYS A 1 195 ? 11.417 2.289 -16.506 1.00 84.38 195 LYS A N 1
ATOM 1644 C CA . LYS A 1 195 ? 12.845 2.371 -16.858 1.00 84.38 195 LYS A CA 1
ATOM 1645 C C . LYS A 1 195 ? 13.289 3.810 -17.095 1.00 84.38 195 LYS A C 1
ATOM 1647 O O . LYS A 1 195 ? 14.446 4.113 -16.833 1.00 84.38 195 LYS A O 1
ATOM 1652 N N . ILE A 1 196 ? 12.386 4.663 -17.578 1.00 80.88 196 ILE A N 1
ATOM 1653 C CA . ILE A 1 196 ? 12.710 6.027 -17.970 1.00 80.88 196 ILE A CA 1
ATOM 1654 C C . ILE A 1 196 ? 12.931 6.868 -16.706 1.00 80.88 196 ILE A C 1
ATOM 1656 O O . ILE A 1 196 ? 12.041 6.948 -15.849 1.00 80.88 196 ILE A O 1
ATOM 1660 N N . PRO A 1 197 ? 14.092 7.527 -16.561 1.00 73.19 197 PRO A N 1
ATOM 1661 C CA . PRO A 1 197 ? 14.373 8.351 -15.394 1.00 73.19 197 PRO A CA 1
ATOM 1662 C C . PRO A 1 197 ? 13.350 9.480 -15.207 1.00 73.19 197 PRO A C 1
ATOM 1664 O O . PRO A 1 197 ? 13.221 10.379 -16.039 1.00 73.19 197 PRO A O 1
ATOM 1667 N N . GLY A 1 198 ? 12.660 9.472 -14.066 1.00 71.75 198 GLY A N 1
ATOM 1668 C CA . GLY A 1 198 ? 11.611 10.446 -13.733 1.00 71.75 198 GLY A CA 1
ATOM 1669 C C . GLY A 1 198 ? 10.188 9.921 -13.922 1.00 71.75 198 GLY A C 1
ATOM 1670 O O . GLY A 1 198 ? 9.250 10.562 -13.464 1.00 71.75 198 GLY A O 1
ATOM 1671 N N . VAL A 1 199 ? 10.020 8.732 -14.508 1.00 79.31 199 VAL A N 1
ATOM 1672 C CA . VAL A 1 199 ? 8.722 8.059 -14.598 1.00 79.31 199 VAL A CA 1
ATOM 1673 C C . VAL A 1 199 ? 8.575 7.070 -13.444 1.00 79.31 199 VAL A C 1
ATOM 1675 O O . VAL A 1 199 ? 9.357 6.129 -13.303 1.00 79.31 199 VAL A O 1
ATOM 1678 N N . ASP A 1 200 ? 7.561 7.271 -12.608 1.00 80.38 200 ASP A N 1
ATOM 1679 C CA . ASP A 1 200 ? 7.227 6.374 -11.504 1.00 80.38 200 ASP A CA 1
ATOM 1680 C C . ASP A 1 200 ? 6.033 5.457 -11.848 1.00 80.38 200 ASP A C 1
ATOM 1682 O O . ASP A 1 200 ? 5.539 5.417 -12.979 1.00 80.38 200 ASP A O 1
ATOM 1686 N N . ILE A 1 201 ? 5.567 4.670 -10.869 1.00 81.19 201 ILE A N 1
ATOM 1687 C CA . ILE A 1 201 ? 4.422 3.764 -11.066 1.00 81.19 201 ILE A CA 1
ATOM 1688 C C . ILE A 1 201 ? 3.144 4.547 -11.379 1.00 81.19 201 ILE A C 1
ATOM 1690 O O . ILE A 1 201 ? 2.314 4.064 -12.151 1.00 81.19 201 ILE A O 1
ATOM 1694 N N . TYR A 1 202 ? 2.969 5.718 -10.767 1.00 81.88 202 TYR A N 1
ATOM 1695 C CA . TYR A 1 202 ? 1.780 6.540 -10.934 1.00 81.88 202 TYR A CA 1
ATOM 1696 C C . TYR A 1 202 ? 1.695 7.064 -12.371 1.00 81.88 202 TYR A C 1
ATOM 1698 O O . TYR A 1 202 ? 0.702 6.803 -13.051 1.00 81.88 202 TYR A O 1
ATOM 1706 N N . PHE A 1 203 ? 2.765 7.662 -12.894 1.00 82.00 203 PHE A N 1
ATOM 1707 C CA . PHE A 1 203 ? 2.810 8.099 -14.290 1.00 82.00 203 PHE A CA 1
ATOM 1708 C C . PHE A 1 203 ? 2.680 6.925 -15.264 1.00 82.00 203 PHE A C 1
ATOM 1710 O O . PHE A 1 203 ? 1.885 6.984 -16.202 1.00 82.00 203 PHE A O 1
ATOM 1717 N N . ALA A 1 204 ? 3.359 5.803 -15.005 1.00 87.31 204 ALA A N 1
ATOM 1718 C CA . ALA A 1 204 ? 3.223 4.604 -15.833 1.00 87.31 204 ALA A CA 1
ATOM 1719 C C . ALA A 1 204 ? 1.788 4.038 -15.843 1.00 87.31 204 ALA A C 1
ATOM 1721 O O . ALA A 1 204 ? 1.338 3.507 -16.863 1.00 87.31 204 ALA A O 1
ATOM 1722 N N . LYS A 1 205 ? 1.060 4.142 -14.721 1.00 86.81 205 LYS A N 1
ATOM 1723 C CA . LYS A 1 205 ? -0.355 3.761 -14.622 1.00 86.81 205 LYS A CA 1
ATOM 1724 C C . LYS A 1 205 ? -1.205 4.690 -15.485 1.00 86.81 205 LYS A C 1
ATOM 1726 O O . LYS A 1 205 ? -2.000 4.194 -16.279 1.00 86.81 205 LYS A O 1
ATOM 1731 N N . ILE A 1 206 ? -0.990 6.001 -15.386 1.00 85.75 206 ILE A N 1
ATOM 1732 C CA . ILE A 1 206 ? -1.739 6.986 -16.170 1.00 85.75 206 ILE A CA 1
ATOM 1733 C C . ILE A 1 206 ? -1.511 6.787 -17.670 1.00 85.75 206 ILE A C 1
ATOM 1735 O O . ILE A 1 206 ? -2.479 6.705 -18.420 1.00 85.75 206 ILE A O 1
ATOM 1739 N N . PHE A 1 207 ? -0.265 6.613 -18.120 1.00 87.94 207 PHE A N 1
ATOM 1740 C CA . PHE A 1 207 ? 0.023 6.342 -19.536 1.00 87.94 207 PHE A CA 1
ATOM 1741 C C . PHE A 1 207 ? -0.672 5.069 -20.031 1.00 87.94 207 PHE A C 1
ATOM 1743 O O . PHE A 1 207 ? -1.209 5.022 -21.140 1.00 87.94 207 PHE A O 1
ATOM 1750 N N . GLN A 1 208 ? -0.732 4.039 -19.186 1.00 86.94 208 GLN A N 1
ATOM 1751 C CA . GLN A 1 208 ? -1.452 2.815 -19.507 1.00 86.94 208 GLN A CA 1
ATOM 1752 C C . GLN A 1 208 ? -2.974 3.021 -19.593 1.00 86.94 208 GLN A C 1
ATOM 1754 O O . GLN A 1 208 ? -3.620 2.418 -20.456 1.00 86.94 208 GLN A O 1
ATOM 1759 N N . GLU A 1 209 ? -3.558 3.833 -18.714 1.00 86.88 209 GLU A N 1
ATOM 1760 C CA . GLU A 1 209 ? -4.986 4.175 -18.731 1.00 86.88 209 GLU A CA 1
ATOM 1761 C C . GLU A 1 209 ? -5.342 5.078 -19.918 1.00 86.88 209 GLU A C 1
ATOM 1763 O O . GLU A 1 209 ? -6.376 4.860 -20.555 1.00 86.88 209 GLU A O 1
ATOM 1768 N N . ALA A 1 210 ? -4.416 5.954 -20.321 1.00 86.44 210 ALA A N 1
ATOM 1769 C CA . ALA A 1 210 ? -4.451 6.741 -21.556 1.00 86.44 210 ALA A CA 1
ATOM 1770 C C . ALA A 1 210 ? -4.309 5.879 -22.824 1.00 86.44 210 ALA A C 1
ATOM 1772 O O . ALA A 1 210 ? -4.352 6.389 -23.938 1.00 86.44 210 ALA A O 1
ATOM 1773 N N . LYS A 1 211 ? -4.187 4.552 -22.669 1.00 86.88 211 LYS A N 1
ATOM 1774 C CA . LYS A 1 211 ? -4.041 3.553 -23.740 1.00 86.88 211 LYS A CA 1
ATOM 1775 C C . LYS A 1 211 ? -2.759 3.692 -24.563 1.00 86.88 211 LYS A C 1
ATOM 1777 O O . LYS A 1 211 ? -2.676 3.070 -25.623 1.00 86.88 211 LYS A O 1
ATOM 1782 N N . ILE A 1 212 ? -1.750 4.389 -24.046 1.00 87.31 212 ILE A N 1
ATOM 1783 C CA . ILE A 1 212 ? -0.414 4.434 -24.642 1.00 87.31 212 ILE A CA 1
ATOM 1784 C C . ILE A 1 212 ? 0.242 3.066 -24.405 1.00 87.31 212 ILE A C 1
ATOM 1786 O O . ILE A 1 212 ? 0.377 2.598 -23.268 1.00 87.31 212 ILE A O 1
ATOM 1790 N N . LYS A 1 213 ? 0.540 2.336 -25.484 1.00 78.94 213 LYS A N 1
ATOM 1791 C CA . LYS A 1 213 ? 0.867 0.904 -25.422 1.00 78.94 213 LYS A CA 1
ATOM 1792 C C . LYS A 1 213 ? 2.325 0.652 -25.088 1.00 78.94 213 LYS A C 1
ATOM 1794 O O . LYS A 1 213 ? 2.591 -0.369 -24.449 1.00 78.94 213 LYS A O 1
ATOM 1799 N N . ASP A 1 214 ? 3.236 1.514 -25.514 1.00 84.19 214 ASP A N 1
ATOM 1800 C CA . ASP A 1 214 ? 4.671 1.385 -25.279 1.00 84.19 214 ASP A CA 1
ATOM 1801 C C . ASP A 1 214 ? 5.407 2.731 -25.385 1.00 84.19 214 ASP A C 1
ATOM 1803 O O . ASP A 1 214 ? 4.817 3.777 -25.650 1.00 84.19 214 ASP A O 1
ATOM 1807 N N . VAL A 1 215 ? 6.709 2.681 -25.098 1.00 85.31 215 VAL A N 1
ATOM 1808 C CA . VAL A 1 215 ? 7.616 3.836 -25.085 1.00 85.31 215 VAL A CA 1
ATOM 1809 C C . VAL A 1 215 ? 7.821 4.405 -26.495 1.00 85.31 215 VAL A C 1
ATOM 1811 O O . VAL A 1 215 ? 8.028 5.605 -26.639 1.00 85.31 215 VAL A O 1
ATOM 1814 N N . ILE A 1 216 ? 7.704 3.567 -27.531 1.00 85.62 216 ILE A N 1
ATOM 1815 C CA . ILE A 1 216 ? 7.826 3.980 -28.934 1.00 85.62 216 ILE A CA 1
ATOM 1816 C C . ILE A 1 216 ? 6.612 4.829 -29.321 1.00 85.62 216 ILE A C 1
ATOM 1818 O O . ILE A 1 216 ? 6.780 5.951 -29.783 1.00 85.62 216 ILE A O 1
ATOM 1822 N N . GLU A 1 217 ? 5.396 4.355 -29.033 1.00 85.94 217 GLU A N 1
ATOM 1823 C CA . GLU A 1 217 ? 4.161 5.122 -29.247 1.00 85.94 217 GLU A CA 1
ATOM 1824 C C . GLU A 1 217 ? 4.186 6.435 -28.448 1.00 85.94 217 GLU A C 1
ATOM 1826 O O . GLU A 1 217 ? 3.806 7.480 -28.963 1.00 85.94 217 GLU A O 1
ATOM 1831 N N . PHE A 1 218 ? 4.702 6.419 -27.212 1.00 87.19 218 PHE A N 1
ATOM 1832 C CA . PHE A 1 218 ? 4.871 7.637 -26.408 1.00 87.19 218 PHE A CA 1
ATOM 1833 C C . PHE A 1 218 ? 5.849 8.646 -27.039 1.00 87.19 218 PHE A C 1
ATOM 1835 O O . PHE A 1 218 ? 5.667 9.857 -26.914 1.00 87.19 218 PHE A O 1
ATOM 1842 N N . LYS A 1 219 ? 6.897 8.161 -27.709 1.00 86.50 219 LYS A N 1
ATOM 1843 C CA . LYS A 1 219 ? 7.877 8.997 -28.408 1.00 86.50 219 LYS A CA 1
ATOM 1844 C C . LYS A 1 219 ? 7.308 9.611 -29.690 1.00 86.50 219 LYS A C 1
ATOM 1846 O O . LYS A 1 219 ? 7.651 10.742 -30.007 1.00 86.50 219 LYS A O 1
ATOM 1851 N N . GLU A 1 220 ? 6.490 8.867 -30.429 1.00 86.25 220 GLU A N 1
ATOM 1852 C CA . GLU A 1 220 ? 5.937 9.301 -31.721 1.00 86.25 220 GLU A CA 1
ATOM 1853 C C . GLU A 1 220 ? 4.748 10.259 -31.588 1.00 86.25 220 GLU A C 1
ATOM 1855 O O . GLU A 1 220 ? 4.469 11.025 -32.507 1.00 86.25 220 GLU A O 1
ATOM 1860 N N . LEU A 1 221 ? 4.030 10.215 -30.465 1.00 88.75 221 LEU A N 1
ATOM 1861 C CA . LEU A 1 221 ? 2.890 11.092 -30.225 1.00 88.75 221 LEU A CA 1
ATOM 1862 C C . LEU A 1 221 ? 3.324 12.529 -29.905 1.00 88.75 221 LEU A C 1
ATOM 1864 O O . LEU A 1 221 ? 4.258 12.773 -29.140 1.00 88.75 221 LEU A O 1
ATOM 1868 N N . GLU A 1 222 ? 2.567 13.490 -30.433 1.00 88.00 222 GLU A N 1
ATOM 1869 C CA . GLU A 1 222 ? 2.714 14.904 -30.087 1.00 88.00 222 GLU A CA 1
ATOM 1870 C C . GLU A 1 222 ? 2.466 15.124 -28.589 1.00 88.00 222 GLU A C 1
ATOM 1872 O O . GLU A 1 222 ? 1.499 14.604 -28.019 1.00 88.00 222 GLU A O 1
ATOM 1877 N N . ALA A 1 223 ? 3.318 15.928 -27.946 1.00 87.25 223 ALA A N 1
ATOM 1878 C CA . ALA A 1 223 ? 3.255 16.161 -26.501 1.00 87.25 223 ALA A CA 1
ATOM 1879 C C . ALA A 1 223 ? 1.892 16.722 -26.050 1.00 87.25 223 ALA A C 1
ATOM 1881 O O . ALA A 1 223 ? 1.392 16.356 -24.985 1.00 87.25 223 ALA A O 1
ATOM 1882 N N . ASP A 1 224 ? 1.261 17.550 -26.886 1.00 85.25 224 ASP A N 1
ATOM 1883 C CA . ASP A 1 224 ? -0.062 18.121 -26.622 1.00 85.25 224 ASP A CA 1
ATOM 1884 C C . ASP A 1 224 ? -1.163 17.049 -26.649 1.00 85.25 224 ASP A C 1
ATOM 1886 O O . ASP A 1 224 ? -2.039 17.034 -25.784 1.00 85.25 224 ASP A O 1
ATOM 1890 N N . ALA A 1 225 ? -1.077 16.087 -27.575 1.00 86.44 225 ALA A N 1
ATOM 1891 C CA . ALA A 1 225 ? -2.021 14.974 -27.651 1.00 86.44 225 ALA A CA 1
ATOM 1892 C C . ALA A 1 225 ? -1.891 14.041 -26.435 1.00 86.44 225 ALA A C 1
ATOM 1894 O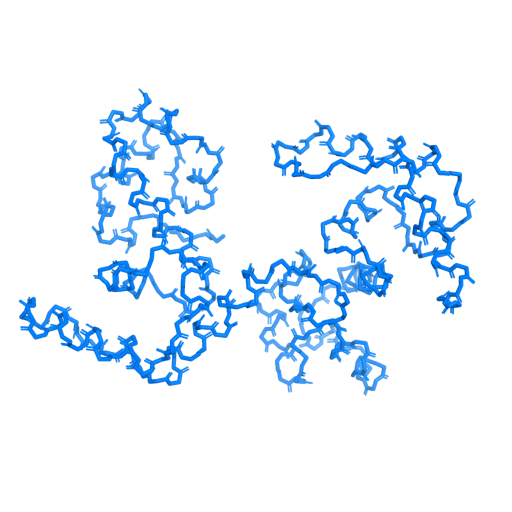 O . ALA A 1 225 ? -2.897 13.601 -25.876 1.00 86.44 225 ALA A O 1
ATOM 1895 N N . ILE A 1 226 ? -0.660 13.773 -25.983 1.00 85.69 226 ILE A N 1
ATOM 1896 C CA . ILE A 1 226 ? -0.409 13.005 -24.752 1.00 85.69 226 ILE A CA 1
ATOM 1897 C C . ILE A 1 226 ? -1.017 13.736 -23.554 1.00 85.69 226 ILE A C 1
ATOM 1899 O O . ILE A 1 226 ? -1.708 13.121 -22.741 1.00 85.69 226 ILE A O 1
ATOM 1903 N N . LEU A 1 227 ? -0.798 15.048 -23.458 1.00 87.25 227 LEU A N 1
ATOM 1904 C CA . LEU A 1 227 ? -1.322 15.859 -22.368 1.00 87.25 227 LEU A CA 1
ATOM 1905 C C . LEU A 1 227 ? -2.852 15.819 -22.305 1.00 87.25 227 LEU A C 1
ATOM 1907 O O . LEU A 1 227 ? -3.401 15.668 -21.217 1.00 87.25 227 LEU A O 1
ATOM 1911 N N . GLU A 1 228 ? -3.548 15.933 -23.438 1.00 85.81 228 GLU A N 1
ATOM 1912 C CA . GLU A 1 228 ? -5.012 15.838 -23.482 1.00 85.81 228 GLU A CA 1
ATOM 1913 C C . GLU A 1 228 ? -5.514 14.480 -22.979 1.00 85.81 228 GLU A C 1
ATOM 1915 O O . GLU A 1 228 ? -6.408 14.422 -22.132 1.00 85.81 228 GLU A O 1
ATOM 1920 N N . MET A 1 229 ? -4.901 13.384 -23.438 1.00 85.00 229 MET A N 1
ATOM 1921 C CA . MET A 1 229 ? -5.272 12.032 -23.004 1.00 85.00 229 MET A CA 1
ATOM 1922 C C . MET A 1 229 ? -5.053 11.826 -21.501 1.00 85.00 229 MET A C 1
ATOM 1924 O O . MET A 1 229 ? -5.866 11.193 -20.829 1.00 85.00 229 MET A O 1
ATOM 1928 N N . VAL A 1 230 ? -3.954 12.365 -20.975 1.00 84.94 230 VAL A N 1
ATOM 1929 C CA . VAL A 1 230 ? -3.554 12.255 -19.571 1.00 84.94 230 VAL A CA 1
ATOM 1930 C C . VAL A 1 230 ? -4.426 13.126 -18.663 1.00 84.94 230 VAL A C 1
ATOM 1932 O O . VAL A 1 230 ? -4.879 12.649 -17.622 1.00 84.94 230 VAL A O 1
ATOM 1935 N N . LYS A 1 231 ? -4.714 14.374 -19.055 1.00 83.69 231 LYS A N 1
ATOM 1936 C CA . LYS A 1 231 ? -5.543 15.309 -18.274 1.00 83.69 231 LYS A CA 1
ATOM 1937 C C . LYS A 1 231 ? -6.942 14.765 -18.020 1.00 83.69 231 LYS A C 1
ATOM 1939 O O . LYS A 1 231 ? -7.415 14.831 -16.893 1.00 83.69 231 LYS A O 1
ATOM 1944 N N . LEU A 1 232 ? -7.557 14.141 -19.028 1.00 80.31 232 LEU A N 1
ATOM 1945 C CA . LEU A 1 232 ? -8.874 13.507 -18.888 1.00 80.31 232 LEU A CA 1
ATOM 1946 C C . LEU A 1 232 ? -8.923 12.450 -17.775 1.00 80.31 232 LEU A C 1
ATOM 1948 O O . LEU A 1 232 ? -9.983 12.222 -17.198 1.00 80.31 232 LEU A O 1
ATOM 1952 N N . ILE A 1 233 ? -7.792 11.804 -17.485 1.00 80.62 233 ILE A N 1
ATOM 1953 C CA . ILE A 1 233 ? -7.665 10.794 -16.429 1.00 80.62 233 ILE A CA 1
ATOM 1954 C C . ILE A 1 233 ? -7.339 11.463 -15.094 1.00 80.62 233 ILE A C 1
ATOM 1956 O O . ILE A 1 233 ? -7.976 11.157 -14.089 1.00 80.62 233 ILE A O 1
ATOM 1960 N N . GLN A 1 234 ? -6.392 12.406 -15.084 1.00 76.38 234 GLN A N 1
ATOM 1961 C CA . GLN A 1 234 ? -5.998 13.120 -13.866 1.00 76.38 234 GLN A CA 1
ATOM 1962 C C . GLN A 1 234 ? -7.151 13.944 -13.272 1.00 76.38 234 GLN A C 1
ATOM 1964 O O . GLN A 1 234 ? -7.325 13.972 -12.059 1.00 76.38 234 GLN A O 1
ATOM 1969 N N . ASP A 1 235 ? -8.003 14.549 -14.100 1.00 74.19 235 ASP A N 1
ATOM 1970 C CA . ASP A 1 235 ? -9.156 15.323 -13.621 1.00 74.19 235 ASP A CA 1
ATOM 1971 C C . ASP A 1 235 ? -10.264 14.439 -13.004 1.00 74.19 235 ASP A C 1
ATOM 1973 O O . ASP A 1 235 ? -11.149 14.943 -12.312 1.00 74.19 235 ASP A O 1
ATOM 1977 N N . GLN A 1 236 ? -10.218 13.118 -13.216 1.00 69.62 236 GLN A N 1
ATOM 1978 C CA . GLN A 1 236 ? -11.132 12.147 -12.602 1.00 69.62 236 GLN A CA 1
ATOM 1979 C C . GLN A 1 236 ? -10.582 11.548 -11.294 1.00 69.62 236 GLN A C 1
ATOM 1981 O O . GLN A 1 236 ? -11.342 10.936 -10.537 1.00 69.62 236 GLN A O 1
ATOM 1986 N N . GLU A 1 237 ? -9.288 11.714 -10.999 1.00 64.12 237 GLU A N 1
ATOM 1987 C CA . GLU A 1 237 ? -8.651 11.195 -9.786 1.00 64.12 237 GLU A CA 1
ATOM 1988 C C . GLU A 1 237 ? -8.617 12.254 -8.669 1.00 64.12 237 GLU A C 1
ATOM 1990 O O . GLU A 1 237 ? -7.886 13.240 -8.707 1.00 64.12 237 GLU A O 1
ATOM 1995 N N . VAL A 1 238 ? -9.370 12.002 -7.593 1.00 49.78 238 VAL A N 1
ATOM 1996 C CA . VAL A 1 238 ? -9.457 12.886 -6.410 1.00 49.78 238 VAL A CA 1
ATOM 1997 C C . VAL A 1 238 ? -8.112 13.020 -5.671 1.00 49.78 238 VAL A C 1
ATOM 1999 O O . VAL A 1 238 ? -7.899 13.975 -4.930 1.00 49.78 238 VAL A O 1
ATOM 2002 N N . SER A 1 239 ? -7.190 12.075 -5.874 1.00 48.50 239 SER A N 1
ATOM 2003 C CA . SER A 1 239 ? -5.892 11.995 -5.196 1.00 48.50 239 SER A CA 1
ATOM 2004 C C . SER A 1 239 ? -4.703 12.402 -6.075 1.00 48.50 239 SER A C 1
ATOM 2006 O O . SER A 1 239 ? -3.593 11.944 -5.812 1.00 48.50 239 SER A O 1
ATOM 2008 N N . CYS A 1 240 ? -4.893 13.197 -7.135 1.00 48.06 240 CYS A N 1
ATOM 2009 C CA . CYS A 1 240 ? -3.773 13.678 -7.951 1.00 48.06 240 CYS A CA 1
ATOM 2010 C C . CYS A 1 240 ? -2.826 14.571 -7.131 1.00 48.06 240 CYS A C 1
ATOM 2012 O O . CYS A 1 240 ? -3.154 15.711 -6.809 1.00 48.06 240 CYS A O 1
ATOM 2014 N N . ILE A 1 241 ? -1.635 14.051 -6.819 1.00 52.34 241 ILE A N 1
ATOM 2015 C CA . ILE A 1 241 ? -0.595 14.764 -6.057 1.00 52.34 241 ILE A CA 1
ATOM 2016 C C . ILE A 1 241 ? 0.269 15.631 -6.991 1.00 52.34 241 ILE A C 1
ATOM 2018 O O . ILE A 1 241 ? 0.666 16.729 -6.612 1.00 52.34 241 ILE A O 1
ATOM 2022 N N . GLU A 1 242 ? 0.520 15.168 -8.222 1.00 62.94 242 GLU A N 1
ATOM 2023 C CA . GLU A 1 242 ? 1.324 15.862 -9.237 1.00 62.94 242 GLU A CA 1
ATOM 2024 C C . GLU A 1 242 ? 0.613 15.820 -10.602 1.00 62.94 242 GLU A C 1
ATOM 2026 O O . GLU A 1 242 ? 0.180 14.756 -11.066 1.00 62.94 242 GLU A O 1
ATOM 2031 N N . LYS A 1 243 ? 0.459 16.994 -11.233 1.00 72.44 243 LYS A N 1
ATOM 2032 C CA . LYS A 1 243 ? -0.124 17.131 -12.575 1.00 72.44 243 LYS A CA 1
ATOM 2033 C C . LYS A 1 243 ? 0.974 17.011 -13.622 1.00 72.44 243 LYS A C 1
ATOM 2035 O O . LYS A 1 243 ? 2.023 17.628 -13.476 1.00 72.44 243 LYS A O 1
ATOM 2040 N N . ILE A 1 244 ? 0.713 16.234 -14.669 1.00 77.19 244 ILE A N 1
ATOM 2041 C CA . ILE A 1 244 ? 1.621 16.146 -15.812 1.00 77.19 244 ILE A CA 1
ATOM 2042 C C . ILE A 1 244 ? 1.468 17.429 -16.633 1.00 77.19 244 ILE A C 1
ATOM 2044 O O . ILE A 1 244 ? 0.351 17.821 -16.978 1.00 77.19 244 ILE A O 1
ATOM 2048 N N . ASP A 1 245 ? 2.588 18.068 -16.954 1.00 81.31 245 ASP A N 1
ATOM 2049 C CA . ASP A 1 245 ? 2.660 19.213 -17.852 1.00 81.31 245 ASP A CA 1
ATOM 2050 C C . ASP A 1 245 ? 3.424 18.874 -19.144 1.00 81.31 245 ASP A C 1
ATOM 2052 O O . ASP A 1 245 ? 3.988 17.791 -19.322 1.00 81.31 245 ASP A O 1
ATOM 2056 N N . ILE A 1 246 ? 3.377 19.803 -20.101 1.00 84.12 246 ILE A N 1
ATOM 2057 C CA . ILE A 1 246 ? 4.019 19.639 -21.414 1.00 84.12 246 ILE A CA 1
ATOM 2058 C C . ILE A 1 246 ? 5.540 19.557 -21.272 1.00 84.12 246 ILE A C 1
ATOM 2060 O O . ILE A 1 246 ? 6.186 18.829 -22.025 1.00 84.12 246 ILE A O 1
ATOM 2064 N N . GLU A 1 247 ? 6.115 20.306 -20.330 1.00 81.75 247 GLU A N 1
ATOM 2065 C CA . GLU A 1 247 ? 7.559 20.327 -20.095 1.00 81.75 247 GLU A CA 1
ATOM 2066 C C . GLU A 1 247 ? 8.052 18.956 -19.631 1.00 81.75 247 GLU A C 1
ATOM 2068 O O . GLU A 1 247 ? 9.001 18.430 -20.214 1.00 81.75 247 GLU A O 1
ATOM 2073 N N . PHE A 1 248 ? 7.343 18.321 -18.696 1.00 81.19 248 PHE A N 1
ATOM 2074 C CA . PHE A 1 248 ? 7.631 16.965 -18.244 1.00 81.19 248 PHE A CA 1
ATOM 2075 C C . PHE A 1 248 ? 7.540 15.934 -19.376 1.00 81.19 248 PHE A C 1
ATOM 2077 O O . PHE A 1 248 ? 8.434 15.100 -19.526 1.00 81.19 248 PHE A O 1
ATOM 2084 N N . ILE A 1 249 ? 6.500 15.997 -20.218 1.00 84.06 249 ILE A N 1
ATOM 2085 C CA . ILE A 1 249 ? 6.355 15.083 -21.368 1.00 84.06 249 ILE A CA 1
ATOM 2086 C C . ILE A 1 249 ? 7.538 15.240 -22.331 1.00 84.06 249 ILE A C 1
ATOM 2088 O O . ILE A 1 249 ? 8.138 14.243 -22.738 1.00 84.06 249 ILE A O 1
ATOM 2092 N N . LYS A 1 250 ? 7.914 16.482 -22.658 1.00 85.88 250 LYS A N 1
ATOM 2093 C CA . LYS A 1 250 ? 9.059 16.773 -23.531 1.00 85.88 250 LYS A CA 1
ATOM 2094 C C . LYS A 1 250 ? 10.380 16.310 -22.917 1.00 85.88 250 LYS A C 1
ATOM 2096 O O . LYS A 1 250 ? 11.231 15.790 -23.637 1.00 85.88 250 LYS A O 1
ATOM 2101 N N . GLU A 1 251 ? 10.553 16.453 -21.604 1.00 84.81 251 GLU A N 1
ATOM 2102 C CA . GLU A 1 251 ? 11.732 15.956 -20.890 1.00 84.81 251 GLU A CA 1
ATOM 2103 C C . GLU A 1 251 ? 11.835 14.426 -20.973 1.00 84.81 251 GLU A C 1
ATOM 2105 O O . GLU A 1 251 ? 12.905 13.894 -21.270 1.00 84.81 251 GLU A O 1
ATOM 2110 N N . ILE A 1 252 ? 10.720 13.712 -20.785 1.00 82.75 252 ILE A N 1
ATOM 2111 C CA . ILE A 1 252 ? 10.655 12.253 -20.950 1.00 82.75 252 ILE A CA 1
ATOM 2112 C C . ILE A 1 252 ? 10.996 11.860 -22.388 1.00 82.75 252 ILE A C 1
ATOM 2114 O O . ILE A 1 252 ? 11.840 10.990 -22.593 1.00 82.75 252 ILE A O 1
ATOM 2118 N N . GLN A 1 253 ? 10.379 12.498 -23.387 1.00 86.00 253 GLN A N 1
ATOM 2119 C CA . GLN A 1 253 ? 10.655 12.212 -24.799 1.00 86.00 253 GLN A CA 1
ATOM 2120 C C . GLN A 1 253 ? 12.131 12.430 -25.140 1.00 86.00 253 GLN A C 1
ATOM 2122 O O . GLN A 1 253 ? 12.740 11.584 -25.794 1.00 86.00 253 GLN A O 1
ATOM 2127 N N . LYS A 1 254 ? 12.734 13.510 -24.632 1.00 84.62 254 LYS A N 1
ATOM 2128 C CA . LYS A 1 254 ? 14.165 13.782 -24.782 1.00 84.62 254 LYS A CA 1
ATOM 2129 C C . LYS A 1 254 ? 15.026 12.677 -24.161 1.00 84.62 254 LYS A C 1
ATOM 2131 O O . LYS A 1 254 ? 15.910 12.165 -24.839 1.00 84.62 254 LYS A O 1
ATOM 2136 N N . LYS A 1 255 ? 14.730 12.249 -22.930 1.00 81.00 255 LYS A N 1
ATOM 2137 C CA . LYS A 1 255 ? 15.444 11.147 -22.257 1.00 81.00 255 LYS A CA 1
ATOM 2138 C C . LYS A 1 255 ? 15.335 9.825 -23.015 1.00 81.00 255 LYS A C 1
ATOM 2140 O O . LYS A 1 255 ? 16.320 9.105 -23.126 1.00 81.00 255 LYS A O 1
ATOM 2145 N N . ILE A 1 256 ? 14.167 9.528 -23.593 1.00 82.25 256 ILE A N 1
ATOM 2146 C CA . ILE A 1 256 ? 13.987 8.353 -24.460 1.00 82.25 256 ILE A CA 1
ATOM 2147 C C . ILE A 1 256 ? 14.922 8.426 -25.681 1.00 82.25 256 ILE A C 1
ATOM 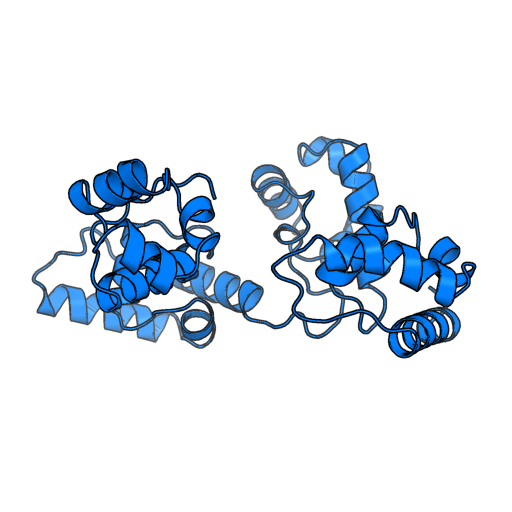2149 O O . ILE A 1 256 ? 15.439 7.399 -26.114 1.00 82.25 256 ILE A O 1
ATOM 2153 N N . MET A 1 257 ? 15.148 9.619 -26.244 1.00 78.12 257 MET A N 1
ATOM 2154 C CA . MET A 1 257 ? 16.068 9.795 -27.376 1.00 78.12 257 MET A CA 1
ATOM 2155 C C . MET A 1 257 ? 17.545 9.691 -26.986 1.00 78.12 257 MET A C 1
ATOM 2157 O O . MET A 1 257 ? 18.332 9.213 -27.794 1.00 78.12 257 MET A O 1
ATOM 2161 N N . GLU A 1 258 ? 17.916 10.147 -25.789 1.00 75.00 258 GLU A N 1
ATOM 2162 C CA . GLU A 1 258 ? 19.305 10.160 -25.308 1.00 75.00 258 GLU A CA 1
ATOM 2163 C C . GLU A 1 258 ? 19.790 8.785 -24.821 1.00 75.00 258 GLU A C 1
ATOM 2165 O O . GLU A 1 258 ? 20.966 8.468 -24.979 1.00 75.00 258 GLU A O 1
ATOM 2170 N N . GLU A 1 259 ? 18.903 7.961 -24.254 1.00 63.47 259 GLU A N 1
ATOM 2171 C CA . GLU A 1 259 ? 19.258 6.673 -23.632 1.00 63.47 259 GLU A CA 1
ATOM 2172 C C . GLU A 1 259 ? 18.944 5.431 -24.508 1.00 63.47 259 GLU A C 1
ATOM 2174 O O . GLU A 1 259 ? 19.089 4.309 -24.031 1.00 63.47 259 GLU A O 1
ATOM 2179 N N . GLU A 1 260 ? 18.545 5.610 -25.780 1.00 57.88 260 GLU A N 1
ATOM 2180 C CA . GLU A 1 260 ? 18.231 4.535 -26.756 1.00 57.88 260 GLU A CA 1
ATOM 2181 C C . GLU A 1 260 ? 17.334 3.396 -26.202 1.00 57.88 260 GLU A C 1
ATOM 2183 O O . GLU A 1 260 ? 17.631 2.208 -26.361 1.00 57.88 260 GLU A O 1
ATOM 2188 N N . PHE A 1 261 ? 16.226 3.749 -25.536 1.00 57.00 261 PHE A N 1
ATOM 2189 C CA . PHE A 1 261 ? 15.256 2.781 -24.987 1.00 57.00 261 PHE A CA 1
ATOM 2190 C C . PHE A 1 261 ? 14.389 2.055 -26.024 1.00 57.00 261 PHE A C 1
ATOM 2192 O O . PHE A 1 261 ? 14.014 2.669 -27.050 1.00 57.00 261 PHE A O 1
#

pLDDT: mean 85.17, std 10.32, range [38.94, 96.69]

InterPro domains:
  IPR025567 Domain of unknown function DUF4332 [PF14229] (11-125)